Protein AF-A0A803MKJ7-F1 (afdb_monomer)

Organism: Chenopodium quinoa (NCBI:txid63459)

Nearest PDB structures (foldseek):
  8t7e-assembly1_B  TM=4.912E-01  e=2.531E+00  Homo sapiens
  8g5p-assembly1_B  TM=4.802E-01  e=3.425E+00  Homo sapiens
  2l2m-assembly1_A  TM=6.401E-01  e=7.083E+00  Arabidopsis thaliana
  8v5r-assembly1_C  TM=5.027E-01  e=6.666E+00  Homo sapiens
  8v5r-assembly1_B  TM=5.027E-01  e=7.083E+00  Homo sapiens

InterPro domains:
  IPR007021 Domain of unknown function DUF659 [PF04937] (156-229)

pLDDT: mean 75.24, std 22.14, range [30.45, 97.5]

Solvent-accessible surface area (backbone atoms only — not comparable to full-atom values): 15834 Å² total; per-residue (Å²): 134,89,83,82,88,86,88,84,83,84,87,80,84,81,79,88,78,86,82,79,84,86,76,91,84,84,88,82,91,86,90,89,88,88,78,93,62,83,75,83,79,65,89,72,83,66,87,84,66,50,72,66,57,52,52,51,52,50,50,53,51,52,51,49,52,50,51,54,61,75,63,47,93,73,84,76,81,55,95,74,54,86,80,70,74,92,65,96,69,96,71,86,78,90,69,79,79,80,80,72,46,77,65,45,60,75,69,40,49,66,62,52,49,46,52,51,51,52,53,53,48,49,33,68,76,66,69,50,63,74,70,54,73,73,35,68,65,55,52,47,53,54,53,49,58,72,74,43,94,58,84,90,70,72,79,82,50,74,66,45,47,76,42,60,54,43,52,52,50,51,54,51,51,50,60,70,43,44,69,63,59,60,48,33,81,80,74,42,69,46,79,47,75,50,75,51,61,48,99,86,67,39,38,34,38,41,37,30,40,36,41,99,91,46,79,41,83,73,49,73,45,79,48,60,93,59,74,98,77,73,62,72,74,68,72,74,107

Foldseek 3Di:
DDDDDDDDDDDDDDDDDDDDDDDDDDDDDDDDDDDPDPPPPDDDDDPPQDPVNVVVVVVVVVVVVVVVVVPPDDDDDFPLNVPDDPDDDDDDPPDDDPPCDPVNVVVVVSVVVVVVRVVVVCCVVVVNDPVVVVDPVVVVVVVVPVVDPPVPDDPDDPVCVVPVVVVVVVVVVVVVCVVVVVCCVPFNWDWDWDWDADPVRWIKIWIWIQTPVGIDTDDIDTCPPPDPPDDVVVVVD

Radius of gyration: 31.5 Å; Cα contacts (8 Å, |Δi|>4): 106; chains: 1; bounding box: 68×84×70 Å

Mean predicted aligned error: 18.14 Å

Structure (mmCIF, N/CA/C/O backbone):
data_AF-A0A803MKJ7-F1
#
_entry.id   AF-A0A803MKJ7-F1
#
loop_
_atom_site.group_PDB
_atom_site.id
_atom_site.type_symbol
_atom_site.label_atom_id
_atom_site.label_alt_id
_atom_site.label_comp_id
_atom_site.label_asym_id
_atom_site.label_entity_id
_atom_site.label_seq_id
_atom_site.pdbx_PDB_ins_code
_atom_site.Cartn_x
_atom_site.Cartn_y
_atom_site.Cartn_z
_atom_site.occupancy
_atom_site.B_iso_or_equiv
_atom_site.auth_seq_id
_atom_site.auth_comp_id
_atom_site.auth_asym_id
_atom_site.auth_atom_id
_atom_site.pdbx_PDB_model_num
ATOM 1 N N . MET A 1 1 ? -43.324 -22.386 -16.436 1.00 39.69 1 MET A N 1
ATOM 2 C CA . MET A 1 1 ? -42.075 -22.182 -17.194 1.00 39.69 1 MET A CA 1
ATOM 3 C C . MET A 1 1 ? -41.126 -21.478 -16.236 1.00 39.69 1 MET A C 1
ATOM 5 O O . MET A 1 1 ? -41.198 -20.267 -16.148 1.00 39.69 1 MET A O 1
ATOM 9 N N . THR A 1 2 ? -40.447 -22.115 -15.274 1.00 35.88 2 THR A N 1
ATOM 10 C CA . THR A 1 2 ? -39.496 -23.249 -15.349 1.00 35.88 2 THR A CA 1
ATOM 11 C C . THR A 1 2 ? -38.508 -23.127 -16.502 1.00 35.88 2 THR A C 1
ATOM 13 O O . THR A 1 2 ? -38.932 -23.259 -17.644 1.00 35.88 2 THR A O 1
ATOM 16 N N . MET A 1 3 ? -37.250 -22.819 -16.152 1.00 34.81 3 MET A N 1
ATOM 17 C CA . MET A 1 3 ? -35.944 -23.393 -16.557 1.00 34.81 3 MET A CA 1
ATOM 18 C C . MET A 1 3 ? -34.870 -22.409 -16.030 1.00 34.81 3 MET A C 1
ATOM 20 O O . MET A 1 3 ? -34.901 -21.236 -16.384 1.00 34.81 3 MET A O 1
ATOM 24 N N . ASP A 1 4 ? -34.158 -22.686 -14.936 1.00 32.47 4 ASP A N 1
ATOM 25 C CA . ASP A 1 4 ? -33.009 -23.595 -14.732 1.00 32.47 4 ASP A CA 1
ATOM 26 C C . ASP A 1 4 ? -31.662 -23.111 -15.315 1.00 32.47 4 ASP A C 1
ATOM 28 O O . ASP A 1 4 ? -31.468 -23.039 -16.522 1.00 32.47 4 ASP A O 1
ATOM 32 N N . ASN A 1 5 ? -30.759 -22.795 -14.372 1.00 30.45 5 ASN A N 1
ATOM 33 C CA . ASN A 1 5 ? -29.305 -23.015 -14.291 1.00 30.45 5 ASN A CA 1
ATOM 34 C C . ASN A 1 5 ? -28.449 -23.191 -15.563 1.00 30.45 5 ASN A C 1
ATOM 36 O O . ASN A 1 5 ? -28.625 -24.151 -16.303 1.00 30.45 5 ASN A O 1
ATOM 40 N N . ALA A 1 6 ? -27.329 -22.452 -15.608 1.00 34.81 6 ALA A N 1
ATOM 41 C CA . ALA A 1 6 ? -25.993 -23.053 -15.749 1.00 34.81 6 ALA A CA 1
ATOM 42 C C . ALA A 1 6 ? -24.878 -22.076 -15.329 1.00 34.81 6 ALA A C 1
ATOM 44 O O . ALA A 1 6 ? -24.588 -21.080 -15.988 1.00 34.81 6 ALA A O 1
ATOM 45 N N . THR A 1 7 ? -24.257 -22.414 -14.204 1.00 34.12 7 THR A N 1
ATOM 46 C CA . THR A 1 7 ? -22.998 -21.911 -13.653 1.00 34.12 7 THR A CA 1
ATOM 47 C C . THR A 1 7 ? -21.816 -22.430 -14.481 1.00 34.12 7 THR A C 1
ATOM 49 O O . THR A 1 7 ? -21.825 -23.589 -14.892 1.00 34.12 7 THR A O 1
ATOM 52 N N . GLY A 1 8 ? -20.773 -21.619 -14.670 1.00 32.50 8 GLY A N 1
ATOM 53 C CA . GLY A 1 8 ? -19.511 -22.043 -15.283 1.00 32.50 8 GLY A CA 1
ATOM 54 C C . GLY A 1 8 ? -18.326 -21.287 -14.688 1.00 32.50 8 GLY A C 1
ATOM 55 O O . GLY A 1 8 ? -17.913 -20.267 -15.231 1.00 32.50 8 GLY A O 1
ATOM 56 N N . ASP A 1 9 ? -17.807 -21.781 -13.563 1.00 40.34 9 ASP A N 1
ATOM 57 C CA . ASP A 1 9 ? -16.525 -21.360 -12.984 1.00 40.34 9 ASP A CA 1
ATOM 58 C C . ASP A 1 9 ? -15.339 -21.938 -13.790 1.00 40.34 9 ASP A C 1
ATOM 60 O O . ASP A 1 9 ? -15.406 -23.091 -14.232 1.00 40.34 9 ASP A O 1
ATOM 64 N N . PRO A 1 10 ? -14.217 -21.207 -13.942 1.00 41.47 10 PRO A N 1
ATOM 65 C CA . PRO A 1 10 ? -12.964 -21.757 -14.456 1.00 41.47 10 PRO A CA 1
ATOM 66 C C . PRO A 1 10 ? -12.185 -22.547 -13.376 1.00 41.47 10 PRO A C 1
ATOM 68 O O . PRO A 1 10 ? -12.276 -22.242 -12.183 1.00 41.47 10 PRO A O 1
ATOM 71 N N . PRO A 1 11 ? -11.389 -23.565 -13.762 1.00 39.62 11 PRO A N 1
ATOM 72 C CA . PRO A 1 11 ? -10.850 -24.547 -12.828 1.00 39.62 11 PRO A CA 1
ATOM 73 C C . PRO A 1 11 ? -9.676 -24.038 -11.982 1.00 39.62 11 PRO A C 1
ATOM 75 O O . PRO A 1 11 ? -8.794 -23.297 -12.415 1.00 39.62 11 PRO A O 1
ATOM 78 N N . THR A 1 12 ? -9.677 -24.535 -10.747 1.00 39.44 12 THR A N 1
ATOM 79 C CA . THR A 1 12 ? -8.696 -24.307 -9.687 1.00 39.44 12 THR A CA 1
ATOM 80 C C . THR A 1 12 ? -7.352 -24.977 -9.994 1.00 39.44 12 THR A C 1
ATOM 82 O O . THR A 1 12 ? -7.275 -26.150 -10.351 1.00 39.44 12 THR A O 1
ATOM 85 N N . ARG A 1 13 ? -6.285 -24.203 -9.779 1.00 33.16 13 ARG A N 1
ATOM 86 C CA . ARG A 1 13 ? -4.857 -24.552 -9.807 1.00 33.16 13 ARG A CA 1
ATOM 87 C C . ARG A 1 13 ? -4.549 -25.764 -8.908 1.00 33.16 13 ARG A C 1
ATOM 89 O O . ARG A 1 13 ? -4.723 -25.692 -7.691 1.00 33.16 13 ARG A O 1
ATOM 96 N N . LEU A 1 14 ? -4.064 -26.858 -9.498 1.00 34.41 14 LEU A N 1
ATOM 97 C CA . LEU A 1 14 ? -3.578 -28.041 -8.779 1.00 34.41 14 LEU A CA 1
ATOM 98 C C . LEU A 1 14 ? -2.325 -27.709 -7.951 1.00 34.41 14 LEU A C 1
ATOM 100 O O . LEU A 1 14 ? -1.409 -27.029 -8.415 1.00 34.41 14 LEU A O 1
ATOM 104 N N . ARG A 1 15 ? -2.311 -28.195 -6.705 1.00 36.16 15 ARG A N 1
ATOM 105 C CA . ARG A 1 15 ? -1.172 -28.137 -5.781 1.00 36.16 15 ARG A CA 1
ATOM 106 C C . ARG A 1 15 ? -0.055 -29.060 -6.274 1.00 36.16 15 ARG A C 1
ATOM 108 O O . ARG A 1 15 ? -0.313 -30.221 -6.572 1.00 36.16 15 ARG A O 1
ATOM 115 N N . GLN A 1 16 ? 1.178 -28.558 -6.284 1.00 30.73 16 GLN A N 1
ATOM 116 C CA . GLN A 1 16 ? 2.386 -29.375 -6.395 1.00 30.73 16 GLN A CA 1
ATOM 117 C C . GLN A 1 16 ? 2.493 -30.293 -5.169 1.00 30.73 16 GLN A C 1
ATOM 119 O O . GLN A 1 16 ? 2.556 -29.814 -4.036 1.00 30.73 16 GLN A O 1
ATOM 124 N N . SER A 1 17 ? 2.501 -31.605 -5.394 1.00 31.39 17 SER A N 1
ATOM 125 C CA . SER A 1 17 ? 2.934 -32.603 -4.417 1.00 31.39 17 SER A CA 1
ATOM 126 C C . SER A 1 17 ? 4.391 -32.958 -4.699 1.00 31.39 17 SER A C 1
ATOM 128 O O . SER A 1 17 ? 4.704 -33.531 -5.740 1.00 31.39 17 SER A O 1
ATOM 130 N N . THR A 1 18 ? 5.277 -32.598 -3.779 1.00 32.09 18 THR A N 1
ATOM 131 C CA . THR A 1 18 ? 6.693 -32.971 -3.777 1.00 32.09 18 THR A CA 1
ATOM 132 C C . THR A 1 18 ? 6.829 -34.488 -3.601 1.00 32.09 18 THR A C 1
ATOM 134 O O . THR A 1 18 ? 6.378 -35.026 -2.590 1.00 32.09 18 THR A O 1
ATOM 137 N N . LEU A 1 19 ? 7.440 -35.183 -4.564 1.00 31.61 19 LEU A N 1
ATOM 138 C CA . LEU A 1 19 ? 7.874 -36.576 -4.415 1.00 31.61 19 LEU A CA 1
ATOM 139 C C . LEU A 1 19 ? 9.266 -36.596 -3.767 1.00 31.61 19 LEU A C 1
ATOM 141 O O . LEU A 1 19 ? 10.193 -35.955 -4.259 1.00 31.61 19 LEU A O 1
ATOM 145 N N . ALA A 1 20 ? 9.396 -37.305 -2.646 1.00 33.97 20 ALA A N 1
ATOM 146 C CA . ALA A 1 20 ? 10.677 -37.607 -2.010 1.00 33.97 20 ALA A CA 1
ATOM 147 C C . ALA A 1 20 ? 11.402 -38.743 -2.768 1.00 33.97 20 ALA A C 1
ATOM 149 O O . ALA A 1 20 ? 10.727 -39.611 -3.328 1.00 33.97 20 ALA A O 1
ATOM 150 N N . PRO A 1 21 ? 12.749 -38.778 -2.784 1.00 31.97 21 PRO A N 1
ATOM 151 C CA . PRO A 1 21 ? 13.501 -39.811 -3.488 1.00 31.97 21 PRO A CA 1
ATOM 152 C C . PRO A 1 21 ? 13.488 -41.129 -2.700 1.00 31.97 21 PRO A C 1
ATOM 154 O O . PRO A 1 21 ? 13.708 -41.146 -1.488 1.00 31.97 21 PRO A O 1
ATOM 157 N N . VAL A 1 22 ? 13.231 -42.240 -3.393 1.00 36.72 22 VAL A N 1
ATOM 158 C CA . VAL A 1 22 ? 13.282 -43.593 -2.825 1.00 36.72 22 VAL A CA 1
ATOM 159 C C . VAL A 1 22 ? 14.731 -44.076 -2.867 1.00 36.72 22 VAL A C 1
ATOM 161 O O . VAL A 1 22 ? 15.256 -44.363 -3.937 1.00 36.72 22 VAL A O 1
ATOM 164 N N . GLY A 1 23 ? 15.373 -44.116 -1.699 1.00 33.19 23 GLY A N 1
ATOM 165 C CA . GLY A 1 23 ? 16.637 -44.818 -1.482 1.00 33.19 23 GLY A CA 1
ATOM 166 C C . GLY A 1 23 ? 16.406 -46.307 -1.213 1.00 33.19 23 GLY A C 1
ATOM 167 O O . GLY A 1 23 ? 15.408 -46.688 -0.599 1.00 33.19 23 GLY A O 1
ATOM 168 N N . ASP A 1 24 ? 17.339 -47.124 -1.695 1.00 32.56 24 ASP A N 1
ATOM 169 C CA . ASP A 1 24 ? 17.365 -48.585 -1.624 1.00 32.56 24 ASP A CA 1
ATOM 170 C C . ASP A 1 24 ? 17.271 -49.138 -0.190 1.00 32.56 24 ASP A C 1
ATOM 172 O O . ASP A 1 24 ? 17.968 -48.675 0.716 1.00 32.56 24 ASP A O 1
ATOM 176 N N . LEU A 1 25 ? 16.457 -50.186 0.010 1.00 32.94 25 LEU A N 1
ATOM 177 C CA . LEU A 1 25 ? 16.396 -50.944 1.263 1.00 32.94 25 LEU A CA 1
ATOM 178 C C . LEU A 1 25 ? 16.756 -52.421 1.029 1.00 32.94 25 LEU A C 1
ATOM 180 O O . LEU A 1 25 ? 16.049 -53.159 0.342 1.00 32.94 25 LEU A O 1
ATOM 184 N N . VAL A 1 26 ? 17.870 -52.830 1.639 1.00 33.09 26 VAL A N 1
ATOM 185 C CA . VAL A 1 26 ? 18.377 -54.207 1.750 1.00 33.09 26 VAL A CA 1
ATOM 186 C C . VAL A 1 26 ? 17.606 -54.984 2.839 1.00 33.09 26 VAL A C 1
ATOM 188 O O . VAL A 1 26 ? 17.133 -54.410 3.815 1.00 33.09 26 VAL A O 1
ATOM 191 N N . GLN A 1 27 ? 17.463 -56.298 2.632 1.00 34.28 27 GLN A N 1
ATOM 192 C CA . GLN A 1 27 ? 16.655 -57.282 3.378 1.00 34.28 27 GLN A CA 1
ATOM 193 C C . GLN A 1 27 ? 17.116 -57.616 4.817 1.00 34.28 27 GLN A C 1
ATOM 195 O O . GLN A 1 27 ? 18.314 -57.649 5.085 1.00 34.28 27 GLN A O 1
ATOM 200 N N . GLY A 1 28 ? 16.168 -58.087 5.659 1.00 32.09 28 GLY A N 1
ATOM 201 C CA . GLY A 1 28 ? 16.422 -59.169 6.639 1.00 32.09 28 GLY A CA 1
ATOM 202 C C . GLY A 1 28 ? 15.515 -59.265 7.893 1.00 32.09 28 GLY A C 1
ATOM 203 O O . GLY A 1 28 ? 15.743 -58.501 8.816 1.00 32.09 28 GLY A O 1
ATOM 204 N N . GLY A 1 29 ? 14.578 -60.247 7.914 1.00 31.72 29 GLY A N 1
ATOM 205 C CA . GLY A 1 29 ? 14.011 -61.074 9.037 1.00 31.72 29 GLY A CA 1
ATOM 206 C C . GLY A 1 29 ? 13.468 -60.436 10.343 1.00 31.72 29 GLY A C 1
ATOM 207 O O . GLY A 1 29 ? 13.945 -59.397 10.755 1.00 31.72 29 GLY A O 1
ATOM 208 N N . THR A 1 30 ? 12.527 -60.967 11.148 1.00 35.62 30 THR A N 1
ATOM 209 C CA . THR A 1 30 ? 11.644 -62.165 11.238 1.00 35.62 30 THR A CA 1
ATOM 210 C C . THR A 1 30 ? 10.683 -61.954 12.445 1.00 35.62 30 THR A C 1
ATOM 212 O O . THR A 1 30 ? 11.160 -61.444 13.455 1.00 35.62 30 THR A O 1
ATOM 215 N N . GLY A 1 31 ? 9.414 -62.419 12.407 1.00 35.84 31 GLY A N 1
ATOM 216 C CA . GLY A 1 31 ? 8.639 -62.829 13.614 1.00 35.84 31 GLY A CA 1
ATOM 217 C C . GLY A 1 31 ? 7.227 -62.235 13.879 1.00 35.84 31 GLY A C 1
ATOM 218 O O . GLY A 1 31 ? 7.123 -61.075 14.254 1.00 35.84 31 GLY A O 1
ATOM 219 N N . ASP A 1 32 ? 6.200 -63.105 13.806 1.00 33.41 32 ASP A N 1
ATOM 220 C CA . ASP A 1 32 ? 4.855 -63.122 14.463 1.00 33.41 32 ASP A CA 1
ATOM 221 C C . ASP A 1 32 ? 3.575 -62.430 13.871 1.00 33.41 32 ASP A C 1
ATOM 223 O O . ASP A 1 32 ? 3.677 -61.444 13.143 1.00 33.41 32 ASP A O 1
ATOM 227 N N . PRO A 1 33 ? 2.343 -62.995 14.103 1.00 49.97 33 PRO A N 1
ATOM 228 C CA . PRO A 1 33 ? 1.174 -62.944 13.191 1.00 49.97 33 PRO A CA 1
ATOM 229 C C . PRO A 1 33 ? -0.058 -62.146 13.740 1.00 49.97 33 PRO A C 1
ATOM 231 O O . PRO A 1 33 ? 0.091 -61.326 14.638 1.00 49.97 33 PRO A O 1
ATOM 234 N N . PRO A 1 34 ? -1.293 -62.305 13.201 1.00 48.44 34 PRO A N 1
ATOM 235 C CA . PRO A 1 34 ? -1.909 -61.459 12.182 1.00 48.44 34 PRO A CA 1
ATOM 236 C C . PRO A 1 34 ? -3.015 -60.522 12.725 1.00 48.44 34 PRO A C 1
ATOM 238 O O . PRO A 1 34 ? -3.910 -60.938 13.454 1.00 48.44 34 PRO A O 1
ATOM 241 N N . SER A 1 35 ? -3.052 -59.277 12.250 1.00 41.31 35 SER A N 1
ATOM 242 C CA . SER A 1 35 ? -4.274 -58.460 12.225 1.00 41.31 35 SER A CA 1
ATOM 243 C C . SER A 1 35 ? -4.600 -58.206 10.760 1.00 41.31 35 SER 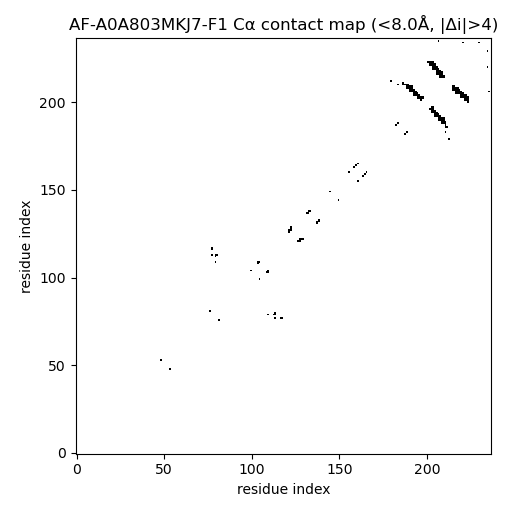A C 1
ATOM 245 O O . SER A 1 35 ? -3.761 -57.681 10.024 1.00 41.31 35 SER A O 1
ATOM 247 N N . SER A 1 36 ? -5.766 -58.660 10.295 1.00 44.09 36 SER A N 1
ATOM 248 C CA . SER A 1 36 ? -6.207 -58.530 8.903 1.00 44.09 36 SER A CA 1
ATOM 249 C C . SER A 1 36 ? -6.558 -57.076 8.584 1.00 44.09 36 SER A C 1
ATOM 251 O O . SER A 1 36 ? -7.721 -56.698 8.468 1.00 44.09 36 SER A O 1
ATOM 253 N N . SER A 1 37 ? -5.514 -56.266 8.456 1.00 41.59 37 SER A N 1
ATOM 254 C CA . SER A 1 37 ? -5.522 -54.978 7.786 1.00 41.59 37 SER A CA 1
ATOM 255 C C . SER A 1 37 ? -5.759 -55.214 6.293 1.00 41.59 37 SER A C 1
ATOM 257 O O . SER A 1 37 ? -5.269 -56.198 5.726 1.00 41.59 37 SER A O 1
ATOM 259 N N . ILE A 1 38 ? -6.537 -54.341 5.654 1.00 53.41 38 ILE A N 1
ATOM 260 C CA . ILE A 1 38 ? -6.779 -54.363 4.207 1.00 53.41 38 ILE A CA 1
ATOM 261 C C . ILE A 1 38 ? -5.408 -54.372 3.529 1.00 53.41 38 ILE A C 1
ATOM 263 O O . ILE A 1 38 ? -4.630 -53.432 3.679 1.00 53.41 38 ILE A O 1
ATOM 267 N N . LYS A 1 39 ? -5.075 -55.481 2.857 1.00 49.50 39 LYS A N 1
ATOM 268 C CA . LYS A 1 39 ? -3.765 -55.661 2.228 1.00 49.50 39 LYS A CA 1
ATOM 269 C C . LYS A 1 39 ? -3.543 -54.492 1.276 1.00 49.50 39 LYS A C 1
ATOM 271 O O . LYS A 1 39 ? -4.341 -54.309 0.360 1.00 49.50 39 LYS A O 1
ATOM 276 N N . ASN A 1 40 ? -2.467 -53.740 1.503 1.00 57.53 40 ASN A N 1
ATOM 277 C CA . ASN A 1 40 ? -1.931 -52.738 0.589 1.00 57.53 40 ASN A CA 1
ATOM 278 C C . ASN A 1 40 ? -1.715 -53.384 -0.787 1.00 57.53 40 ASN A C 1
ATOM 280 O O . ASN A 1 40 ? -0.636 -53.894 -1.085 1.00 57.53 40 ASN A O 1
ATOM 284 N N . GLN A 1 41 ? -2.747 -53.396 -1.626 1.00 60.44 41 GLN A N 1
ATOM 285 C CA . GLN A 1 41 ? -2.588 -53.634 -3.049 1.00 60.44 41 GLN A CA 1
ATOM 286 C C . GLN A 1 41 ? -1.980 -52.354 -3.607 1.00 60.44 41 GLN A C 1
ATOM 288 O O . GLN A 1 41 ? -2.678 -51.425 -4.003 1.00 60.44 41 GLN A O 1
ATOM 293 N N . GLY A 1 42 ? -0.652 -52.277 -3.524 1.00 66.81 42 GLY A N 1
ATOM 294 C CA . GLY A 1 42 ? 0.111 -51.241 -4.195 1.00 66.81 42 GLY A CA 1
ATOM 295 C C . GLY A 1 42 ? -0.148 -51.281 -5.699 1.00 66.81 42 GLY A C 1
ATOM 296 O O . GLY A 1 42 ? -0.528 -52.310 -6.263 1.00 66.81 42 GLY A O 1
ATOM 297 N N . ILE A 1 43 ? 0.067 -50.143 -6.351 1.00 68.06 43 ILE A N 1
ATOM 298 C CA . ILE A 1 43 ? -0.015 -50.024 -7.805 1.00 68.06 43 ILE A CA 1
ATOM 299 C C . ILE A 1 43 ? 1.060 -50.941 -8.406 1.00 68.06 43 ILE A C 1
ATOM 301 O O . ILE A 1 43 ? 2.254 -50.723 -8.210 1.00 68.06 43 ILE A O 1
ATOM 305 N N . ALA A 1 44 ? 0.640 -52.003 -9.095 1.00 69.69 44 ALA A N 1
ATOM 306 C CA . ALA A 1 44 ? 1.554 -52.942 -9.735 1.00 69.69 44 ALA A CA 1
ATOM 307 C C . ALA A 1 44 ? 2.112 -52.358 -11.042 1.00 69.69 44 ALA A C 1
ATOM 309 O O . ALA A 1 44 ? 1.401 -51.686 -11.790 1.00 69.69 44 ALA A O 1
ATOM 310 N N . ILE A 1 45 ? 3.379 -52.654 -11.342 1.00 67.56 45 ILE A N 1
ATOM 311 C CA . ILE A 1 45 ? 4.035 -52.217 -12.580 1.00 67.56 45 ILE A CA 1
ATOM 312 C C . ILE A 1 45 ? 3.306 -52.829 -13.783 1.00 67.56 45 ILE A C 1
ATOM 314 O O . ILE A 1 45 ? 3.103 -54.046 -13.861 1.00 67.56 45 ILE A O 1
ATOM 318 N N . CYS A 1 46 ? 2.920 -51.981 -14.738 1.00 69.31 46 CYS A N 1
ATOM 319 C CA . CYS A 1 46 ? 2.269 -52.421 -15.964 1.00 69.31 46 CYS A CA 1
ATOM 320 C C . CYS A 1 46 ? 3.250 -53.237 -16.818 1.00 69.31 46 CYS A C 1
ATOM 322 O O . CYS A 1 46 ? 4.201 -52.703 -17.380 1.00 69.31 46 CYS A O 1
ATOM 324 N N . LYS A 1 47 ? 2.988 -54.541 -16.955 1.00 77.50 47 LYS A N 1
ATOM 325 C CA . LYS A 1 47 ? 3.830 -55.478 -17.723 1.00 77.50 47 LYS A CA 1
ATOM 326 C C . LYS A 1 47 ? 3.835 -55.225 -19.238 1.00 77.50 47 LYS A C 1
ATOM 328 O O . LYS A 1 47 ? 4.596 -55.869 -19.946 1.00 77.50 47 LYS A O 1
ATOM 333 N N . LYS A 1 48 ? 2.955 -54.347 -19.733 1.00 78.56 48 LYS A N 1
ATOM 334 C CA . LYS A 1 48 ? 2.850 -53.992 -21.157 1.00 78.56 48 LYS A CA 1
ATOM 335 C C . LYS A 1 48 ? 3.804 -52.870 -21.573 1.00 78.56 48 LYS A C 1
ATOM 337 O O . LYS A 1 48 ? 3.936 -52.637 -22.763 1.00 78.56 48 LYS A O 1
ATOM 342 N N . VAL A 1 49 ? 4.416 -52.175 -20.612 1.00 80.06 49 VAL A N 1
ATOM 343 C CA . V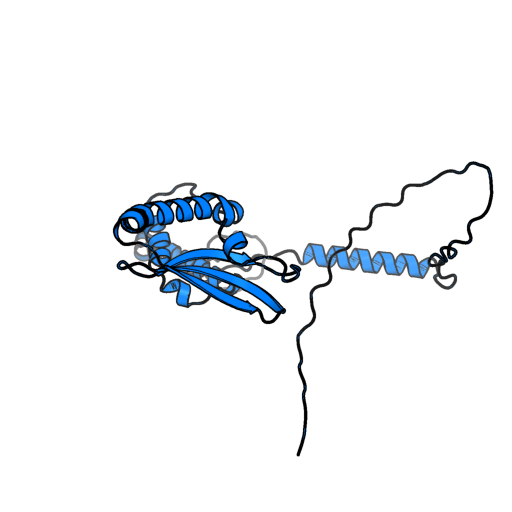AL A 1 49 ? 5.330 -51.061 -20.884 1.00 80.06 49 VAL A CA 1
ATOM 344 C C . VAL A 1 49 ? 6.707 -51.630 -21.197 1.00 80.06 49 VAL A C 1
ATOM 346 O O . VAL A 1 49 ? 7.324 -52.287 -20.353 1.00 80.06 49 VAL A O 1
ATOM 349 N N . THR A 1 50 ? 7.168 -51.390 -22.417 1.00 85.75 50 THR A N 1
ATOM 350 C CA . THR A 1 50 ? 8.486 -51.808 -22.891 1.00 85.75 50 THR A CA 1
ATOM 351 C C . THR A 1 50 ? 9.570 -50.837 -22.419 1.00 85.75 50 THR A C 1
ATOM 353 O O . THR A 1 50 ? 9.288 -49.776 -21.861 1.00 85.75 50 THR A O 1
ATOM 356 N N . GLN A 1 51 ? 10.840 -51.211 -22.585 1.00 82.12 51 GLN A N 1
ATOM 357 C CA . GLN A 1 51 ? 11.953 -50.326 -22.233 1.00 82.12 51 GLN A CA 1
ATOM 358 C C . GLN A 1 51 ? 11.988 -49.081 -23.132 1.00 82.12 51 GLN A C 1
ATOM 360 O O . GLN A 1 51 ? 12.288 -47.994 -22.643 1.00 82.12 51 GLN A O 1
ATOM 365 N N . ASP A 1 52 ? 11.604 -49.231 -24.399 1.00 85.06 52 ASP A N 1
ATOM 366 C CA . ASP A 1 52 ? 11.523 -48.133 -25.363 1.00 85.06 52 ASP A CA 1
ATOM 367 C C . ASP A 1 52 ? 10.448 -47.115 -24.958 1.00 85.06 52 ASP A C 1
ATOM 369 O O . ASP A 1 52 ? 10.699 -45.913 -24.995 1.00 85.06 52 ASP A O 1
ATOM 373 N N . ASP A 1 53 ? 9.304 -47.580 -24.441 1.00 85.19 53 ASP A N 1
ATOM 374 C CA . ASP A 1 53 ? 8.249 -46.698 -23.919 1.00 85.19 53 ASP A CA 1
ATOM 375 C C . ASP A 1 53 ? 8.735 -45.848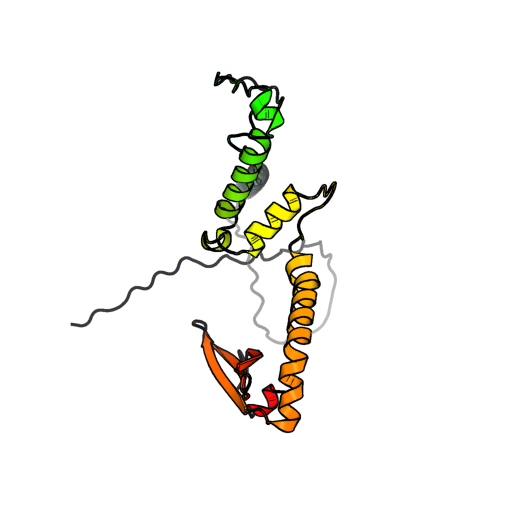 -22.732 1.00 85.19 53 ASP A C 1
ATOM 377 O O . ASP A 1 53 ? 8.347 -44.690 -22.584 1.00 85.19 53 ASP A O 1
ATOM 381 N N . LYS A 1 54 ? 9.594 -46.412 -21.870 1.00 83.06 54 LYS A N 1
ATOM 382 C CA . LYS A 1 54 ? 10.167 -45.682 -20.725 1.00 83.06 54 LYS A CA 1
ATOM 383 C C . LYS A 1 54 ? 11.173 -44.631 -21.173 1.00 83.06 54 LYS A C 1
ATOM 385 O O . LYS A 1 54 ? 11.194 -43.544 -20.607 1.00 83.06 54 LYS A O 1
ATOM 390 N N . ILE A 1 55 ? 11.998 -44.957 -22.168 1.00 89.44 55 ILE A N 1
ATOM 391 C CA . ILE A 1 55 ? 12.979 -44.026 -22.735 1.00 89.44 55 ILE A CA 1
ATOM 392 C C . ILE A 1 55 ? 12.256 -42.870 -23.428 1.00 89.44 55 ILE A C 1
ATOM 394 O O . ILE A 1 55 ? 12.632 -41.718 -23.230 1.00 89.44 55 ILE A O 1
ATOM 398 N N . GLU A 1 56 ? 11.192 -43.153 -24.179 1.00 90.75 56 GLU A N 1
ATOM 399 C CA . GLU A 1 56 ? 10.405 -42.109 -24.835 1.00 90.75 56 GLU A CA 1
ATOM 400 C C . GLU A 1 56 ? 9.684 -41.214 -23.819 1.00 90.75 56 GLU A C 1
ATOM 402 O O . GLU A 1 56 ? 9.697 -39.994 -23.961 1.00 90.75 56 GLU A O 1
ATOM 407 N N . MET A 1 57 ? 9.126 -41.791 -22.750 1.00 86.88 57 MET A N 1
ATOM 408 C CA . MET A 1 57 ? 8.518 -41.014 -21.664 1.00 86.88 57 MET A CA 1
ATOM 409 C C . MET A 1 57 ? 9.537 -40.090 -20.986 1.00 86.88 57 MET A C 1
ATOM 411 O O . MET A 1 57 ? 9.273 -38.901 -20.830 1.00 86.88 57 MET A O 1
ATOM 415 N N . GLN A 1 58 ? 10.728 -40.609 -20.672 1.00 91.00 58 GLN A N 1
ATOM 416 C CA . GLN A 1 58 ? 11.826 -39.826 -20.103 1.00 91.00 58 GLN A CA 1
ATOM 417 C C . GLN A 1 58 ? 12.255 -38.692 -21.046 1.00 91.00 58 GLN A C 1
ATOM 419 O O . GLN A 1 58 ? 12.434 -37.559 -20.612 1.00 91.00 58 GLN A O 1
ATOM 424 N N . ARG A 1 59 ? 12.360 -38.973 -22.351 1.00 94.00 59 ARG A N 1
ATOM 425 C CA . ARG A 1 59 ? 12.718 -37.981 -23.373 1.00 94.00 59 ARG A CA 1
ATOM 426 C C . ARG A 1 59 ? 11.695 -36.848 -23.445 1.00 94.00 59 ARG A C 1
ATOM 428 O O . ARG A 1 59 ? 12.082 -35.691 -23.577 1.00 94.00 59 ARG A O 1
ATOM 435 N N . VAL A 1 60 ? 10.405 -37.172 -23.377 1.00 91.12 60 VAL A N 1
ATOM 436 C CA . VAL A 1 60 ? 9.319 -36.180 -23.395 1.00 91.12 60 VAL A CA 1
ATOM 437 C C . VAL A 1 60 ? 9.333 -35.320 -22.129 1.00 91.12 60 VAL A C 1
ATOM 439 O O . VAL A 1 60 ? 9.145 -34.107 -22.230 1.00 91.12 60 VAL A O 1
ATOM 442 N N . ASP A 1 61 ? 9.608 -35.910 -20.965 1.00 89.94 61 ASP A N 1
ATOM 443 C CA . ASP A 1 61 ? 9.740 -35.175 -19.702 1.00 89.94 61 ASP A CA 1
ATOM 444 C C . ASP A 1 61 ? 10.958 -34.236 -19.715 1.00 89.94 61 ASP A C 1
ATOM 446 O O . ASP A 1 61 ? 10.841 -33.059 -19.362 1.00 89.94 61 ASP A O 1
ATOM 450 N N . ASP A 1 62 ? 12.106 -34.713 -20.203 1.00 92.25 62 ASP A N 1
ATOM 451 C CA . ASP A 1 62 ? 13.327 -33.912 -20.338 1.00 92.25 62 ASP A CA 1
ATOM 452 C C . ASP A 1 62 ? 13.135 -32.768 -21.349 1.00 92.25 62 ASP A C 1
ATOM 454 O O . ASP A 1 62 ? 13.557 -31.633 -21.114 1.00 92.25 62 ASP A O 1
ATOM 458 N N . GLU A 1 63 ? 12.447 -33.032 -22.464 1.00 92.31 63 GLU A N 1
ATOM 459 C CA . GLU A 1 63 ? 12.096 -32.020 -23.462 1.00 92.31 63 GLU A CA 1
ATOM 460 C C . GLU A 1 63 ? 11.121 -30.977 -22.891 1.00 92.31 63 GLU A C 1
ATOM 462 O O . GLU A 1 63 ? 11.259 -29.780 -23.163 1.00 92.31 63 GLU A O 1
ATOM 467 N N . PHE A 1 64 ? 10.157 -31.396 -22.068 1.00 85.75 64 PHE A N 1
ATOM 468 C CA . PHE A 1 64 ? 9.245 -30.489 -21.378 1.00 85.75 64 PHE A CA 1
ATOM 469 C C . PHE A 1 64 ? 9.978 -29.602 -20.365 1.00 85.75 64 PHE A C 1
ATOM 471 O O . PHE A 1 64 ? 9.773 -28.386 -20.364 1.00 85.75 64 PHE A O 1
ATOM 478 N N . GLU A 1 65 ? 10.862 -30.166 -19.540 1.00 86.12 65 GLU A N 1
ATOM 479 C CA . GLU A 1 65 ? 11.656 -29.394 -18.578 1.00 86.12 65 GLU A CA 1
ATOM 480 C C . GLU A 1 65 ? 12.652 -28.454 -19.279 1.00 86.12 65 GLU A C 1
ATOM 482 O O . GLU A 1 65 ? 12.810 -27.305 -18.859 1.00 86.12 65 GLU A O 1
ATOM 487 N N . ALA A 1 66 ? 13.245 -28.862 -20.406 1.00 86.19 66 ALA A N 1
ATOM 488 C CA . ALA A 1 66 ? 14.079 -27.988 -21.232 1.00 86.19 66 ALA A CA 1
ATOM 489 C C . ALA A 1 66 ? 13.279 -26.810 -21.816 1.00 86.19 66 ALA A C 1
ATOM 491 O O . ALA A 1 66 ? 13.703 -25.658 -21.702 1.00 86.19 66 ALA A O 1
ATOM 492 N N . ARG A 1 67 ? 12.089 -27.068 -22.378 1.00 82.94 67 ARG A N 1
ATOM 493 C CA . ARG A 1 67 ? 11.188 -26.020 -22.897 1.00 82.94 67 ARG A CA 1
ATOM 494 C C . ARG A 1 67 ? 10.713 -25.078 -21.796 1.00 82.94 67 ARG A C 1
ATOM 496 O O . ARG A 1 67 ? 10.662 -23.870 -22.002 1.00 82.94 67 ARG A O 1
ATOM 503 N N . LYS A 1 68 ? 10.390 -25.614 -20.621 1.00 78.94 68 LYS A N 1
ATOM 504 C CA . LYS A 1 68 ? 9.999 -24.838 -19.440 1.00 78.94 68 LYS A CA 1
ATOM 505 C C . LYS A 1 68 ? 11.129 -23.914 -18.982 1.00 78.94 68 LYS A C 1
ATOM 507 O O . LYS A 1 68 ? 10.864 -22.741 -18.724 1.00 78.94 68 LYS A O 1
ATOM 512 N N . ASN A 1 69 ? 12.368 -24.401 -18.963 1.00 74.44 69 ASN A N 1
ATOM 513 C CA . ASN A 1 69 ? 13.544 -23.598 -18.625 1.00 74.44 69 ASN A CA 1
ATOM 514 C C . ASN A 1 69 ? 13.859 -22.526 -19.690 1.00 74.44 69 ASN A C 1
ATOM 516 O O . ASN A 1 69 ? 14.176 -21.396 -19.323 1.00 74.44 69 ASN A O 1
ATOM 520 N N . ASP A 1 70 ? 13.698 -22.825 -20.985 1.00 76.31 70 ASP A N 1
ATOM 521 C CA . ASP A 1 70 ? 13.872 -21.846 -22.080 1.00 76.31 70 ASP A CA 1
ATOM 522 C C . ASP A 1 70 ? 12.741 -20.794 -22.144 1.00 76.31 70 ASP A C 1
ATOM 524 O O . ASP A 1 70 ? 12.922 -19.659 -22.603 1.00 76.31 70 ASP A O 1
ATOM 528 N N . SER A 1 71 ? 11.566 -21.152 -21.619 1.00 65.44 71 SER A N 1
ATOM 529 C CA . SER A 1 71 ? 10.405 -20.270 -21.449 1.00 65.44 71 SER A CA 1
ATOM 530 C C . SER A 1 71 ? 10.430 -19.441 -20.159 1.00 65.44 71 SER A C 1
ATOM 532 O O . SER A 1 71 ? 9.399 -18.892 -19.761 1.00 65.44 71 SER A O 1
ATOM 534 N N . GLY A 1 72 ? 11.589 -19.340 -19.496 1.00 65.88 72 GLY A N 1
ATOM 535 C CA . GLY A 1 72 ? 11.773 -18.460 -18.344 1.00 65.88 72 GLY A CA 1
ATOM 536 C C . GLY A 1 72 ? 11.305 -17.020 -18.626 1.00 65.88 72 GLY A C 1
ATOM 537 O O . GLY A 1 72 ? 11.175 -16.631 -19.790 1.00 65.88 72 GLY A O 1
ATOM 538 N N . PRO A 1 73 ? 11.022 -16.207 -17.589 1.00 60.44 73 PRO A N 1
ATOM 539 C CA . PRO A 1 73 ? 10.500 -14.854 -17.767 1.00 60.44 73 PRO A CA 1
ATOM 540 C C . PRO A 1 73 ? 11.414 -14.032 -18.684 1.00 60.44 73 PRO A C 1
ATOM 542 O O . PRO A 1 73 ? 12.513 -13.648 -18.291 1.00 60.44 73 PRO A O 1
ATOM 545 N N . ARG A 1 74 ? 10.972 -13.779 -19.920 1.00 69.50 74 ARG A N 1
ATOM 546 C CA . ARG A 1 74 ? 11.677 -12.899 -20.855 1.00 69.50 74 ARG A CA 1
ATOM 547 C C . ARG A 1 74 ? 11.228 -11.471 -20.588 1.00 69.50 74 ARG A C 1
ATOM 549 O O . ARG A 1 74 ? 10.034 -11.173 -20.645 1.00 69.50 74 ARG A O 1
ATOM 556 N N . GLU A 1 75 ? 12.177 -10.598 -20.283 1.00 68.94 75 GLU A N 1
ATOM 557 C CA . GLU A 1 75 ? 11.907 -9.174 -20.133 1.00 68.94 75 GLU A CA 1
ATOM 558 C C . GLU A 1 75 ? 11.584 -8.588 -21.511 1.00 68.94 75 GLU A C 1
ATOM 560 O O . GLU A 1 75 ? 12.382 -8.661 -22.445 1.00 68.94 75 GLU A O 1
ATOM 565 N N . VAL A 1 76 ? 10.362 -8.080 -21.674 1.00 75.81 76 VAL A N 1
ATOM 566 C CA . VAL A 1 76 ? 9.943 -7.443 -22.925 1.00 75.81 76 VAL A CA 1
ATOM 567 C C . VAL A 1 76 ? 10.531 -6.032 -22.934 1.00 75.81 76 VAL A C 1
ATOM 569 O O . VAL A 1 76 ? 10.219 -5.277 -22.017 1.00 75.81 76 VAL A O 1
ATOM 572 N N . PRO A 1 77 ? 11.316 -5.616 -23.939 1.00 79.38 77 PRO A N 1
ATOM 573 C CA . PRO A 1 77 ? 11.893 -4.273 -23.955 1.00 79.38 77 PRO A CA 1
ATOM 574 C C . PRO A 1 77 ? 10.821 -3.178 -23.929 1.00 79.38 77 PRO A C 1
ATOM 576 O O . PRO A 1 77 ? 9.729 -3.348 -24.486 1.00 79.38 77 PRO A O 1
ATOM 579 N N . LEU A 1 78 ? 11.091 -2.056 -23.266 1.00 77.50 78 LEU A N 1
ATOM 580 C CA . LEU A 1 78 ? 10.244 -0.868 -23.378 1.00 77.50 78 LEU A CA 1
ATOM 581 C C . LEU A 1 78 ? 10.430 -0.184 -24.743 1.00 77.50 78 LEU A C 1
ATOM 583 O O . LEU A 1 78 ? 11.539 -0.154 -25.277 1.00 77.50 78 LEU A O 1
ATOM 587 N N . PRO A 1 79 ? 9.385 0.461 -25.292 1.00 72.75 79 PRO A N 1
ATOM 588 C CA . PRO A 1 79 ? 9.504 1.293 -26.490 1.00 72.75 79 PRO A CA 1
ATOM 589 C C . PRO A 1 79 ? 10.627 2.346 -26.446 1.00 72.75 79 PRO A C 1
ATOM 591 O O . PRO A 1 79 ? 11.181 2.666 -27.496 1.00 72.75 79 PRO A O 1
ATOM 594 N N . CYS A 1 80 ? 10.980 2.885 -25.269 1.00 62.25 80 CYS A N 1
ATOM 595 C CA . CYS A 1 80 ? 12.087 3.842 -25.116 1.00 62.25 80 CYS A CA 1
ATOM 596 C C . CYS A 1 80 ? 13.479 3.212 -24.905 1.00 62.25 80 CYS A C 1
ATOM 598 O O . CYS A 1 80 ? 14.481 3.921 -25.012 1.00 62.25 80 CYS A O 1
ATOM 600 N N . GLU A 1 81 ? 13.582 1.911 -24.610 1.00 58.56 81 GLU A N 1
ATOM 601 C CA . GLU A 1 81 ? 14.850 1.249 -24.243 1.00 58.56 81 GLU A CA 1
ATOM 602 C C . GLU A 1 81 ? 15.820 1.037 -25.408 1.00 58.56 81 GLU A C 1
ATOM 604 O O . GLU A 1 81 ? 16.993 0.735 -25.186 1.00 58.56 81 GLU A O 1
ATOM 609 N N . SER A 1 82 ? 15.389 1.282 -26.649 1.00 56.03 82 SER A N 1
ATOM 610 C CA . SER A 1 82 ? 16.182 1.106 -27.876 1.00 56.03 82 SER A CA 1
ATOM 611 C C . SER A 1 82 ? 17.436 1.994 -27.992 1.00 56.03 82 SER A C 1
ATOM 613 O O . SER A 1 82 ? 18.007 2.116 -29.073 1.00 56.03 82 SER A O 1
ATOM 615 N N . THR A 1 83 ? 17.861 2.647 -26.911 1.00 51.66 83 THR A N 1
ATOM 616 C CA . THR A 1 83 ? 19.026 3.537 -26.874 1.00 51.66 83 THR A CA 1
ATOM 617 C C . THR A 1 83 ? 20.248 2.911 -26.183 1.00 51.66 83 THR A C 1
ATOM 619 O O . THR A 1 83 ? 21.343 3.431 -26.376 1.00 51.66 83 THR A O 1
ATOM 622 N N . TRP A 1 84 ? 20.126 1.793 -25.443 1.00 46.16 84 TRP A N 1
ATOM 623 C CA . TRP A 1 84 ? 21.233 1.322 -24.581 1.00 46.16 84 TRP A CA 1
ATOM 624 C C . TRP A 1 84 ? 21.692 -0.133 -24.743 1.00 46.16 84 TRP A C 1
ATOM 626 O O . TRP A 1 84 ? 22.737 -0.483 -24.197 1.00 46.16 84 TRP A O 1
ATOM 636 N N . THR A 1 85 ? 21.014 -0.979 -25.520 1.00 35.62 85 THR A N 1
ATOM 637 C CA . THR A 1 85 ? 21.502 -2.342 -25.776 1.00 35.62 85 THR A CA 1
ATOM 638 C C . THR A 1 85 ? 22.400 -2.383 -27.014 1.00 35.62 85 THR A C 1
ATOM 640 O O . THR A 1 85 ? 21.962 -2.586 -28.143 1.00 35.62 85 THR A O 1
ATOM 643 N N . THR A 1 86 ? 23.708 -2.224 -26.803 1.00 43.41 86 THR A N 1
ATOM 644 C CA . THR A 1 86 ? 24.717 -2.868 -27.658 1.00 43.41 86 THR A CA 1
ATOM 645 C C . THR A 1 86 ? 24.630 -4.374 -27.429 1.00 43.41 86 THR A C 1
ATOM 647 O O . THR A 1 86 ? 25.376 -4.941 -26.638 1.00 43.41 86 THR A O 1
ATOM 650 N N . SER A 1 87 ? 23.677 -5.015 -28.093 1.00 43.41 87 SER A N 1
ATOM 651 C CA . SER A 1 87 ? 23.713 -6.448 -28.354 1.00 43.41 87 SER A CA 1
ATOM 652 C C . SER A 1 87 ? 23.888 -6.621 -29.855 1.00 43.41 87 SER A C 1
ATOM 654 O O . SER A 1 87 ? 22.995 -6.319 -30.647 1.00 43.41 87 SER A O 1
ATOM 656 N N . ASP A 1 88 ? 25.106 -7.020 -30.196 1.00 46.53 88 ASP A N 1
ATOM 657 C CA . ASP A 1 88 ? 25.521 -7.615 -31.455 1.00 46.53 88 ASP A CA 1
ATOM 658 C C . ASP A 1 88 ? 24.625 -8.822 -31.764 1.00 46.53 88 ASP A C 1
ATOM 660 O O . ASP A 1 88 ? 24.857 -9.912 -31.256 1.00 46.53 88 ASP A O 1
ATOM 664 N N . ASP A 1 89 ? 23.542 -8.608 -32.509 1.00 42.84 89 ASP A N 1
ATOM 665 C CA . ASP A 1 89 ? 23.039 -9.613 -33.441 1.00 42.84 89 ASP A CA 1
ATOM 666 C C . ASP A 1 89 ? 22.231 -8.936 -34.554 1.00 42.84 89 ASP A C 1
ATOM 668 O O . ASP A 1 89 ? 21.392 -8.051 -34.341 1.00 42.84 89 ASP A O 1
ATOM 672 N N . GLY A 1 90 ? 22.571 -9.294 -35.784 1.00 51.38 90 GLY A N 1
ATOM 673 C CA . GLY A 1 90 ? 22.151 -8.605 -36.988 1.00 51.38 90 GLY A CA 1
ATOM 674 C C . GLY A 1 90 ? 20.727 -8.953 -37.397 1.00 51.38 90 GLY A C 1
ATOM 675 O O . GLY A 1 90 ? 20.505 -9.933 -38.095 1.00 51.38 90 GLY A O 1
ATOM 676 N N . LEU A 1 91 ? 19.773 -8.060 -37.126 1.00 39.75 91 LEU A N 1
ATOM 677 C CA . LEU A 1 91 ? 18.624 -7.870 -38.016 1.00 39.75 91 LEU A CA 1
ATOM 678 C C . LEU A 1 91 ? 18.135 -6.421 -37.961 1.00 39.75 91 LEU A C 1
ATOM 680 O O . LEU A 1 91 ? 17.385 -5.989 -37.088 1.00 39.75 91 LEU A O 1
ATOM 684 N N . ALA A 1 92 ? 18.611 -5.639 -38.925 1.00 41.03 92 ALA A N 1
ATOM 685 C CA . ALA A 1 92 ? 18.348 -4.218 -39.044 1.00 41.03 92 ALA A CA 1
ATOM 686 C C . ALA A 1 92 ? 16.886 -3.918 -39.426 1.00 41.03 92 ALA A C 1
ATOM 688 O O . ALA A 1 92 ? 16.560 -3.763 -40.602 1.00 41.03 92 ALA A O 1
ATOM 689 N N . SER A 1 93 ? 16.020 -3.675 -38.443 1.00 40.94 93 SER A N 1
ATOM 690 C CA . SER A 1 93 ? 14.893 -2.753 -38.631 1.00 40.94 93 SER A CA 1
ATOM 691 C C . SER A 1 93 ? 15.377 -1.325 -38.393 1.00 40.94 93 SER A C 1
ATOM 693 O O . SER A 1 93 ? 15.425 -0.814 -37.277 1.00 40.94 93 SER A O 1
ATOM 695 N N . LYS A 1 94 ? 15.770 -0.686 -39.495 1.00 46.50 94 LYS A N 1
ATOM 696 C CA . LYS A 1 94 ? 16.237 0.698 -39.616 1.00 46.50 94 LYS A CA 1
ATOM 697 C C . LYS A 1 94 ? 15.117 1.681 -39.228 1.00 46.50 94 LYS A C 1
ATOM 699 O O . LYS A 1 94 ? 14.506 2.302 -40.095 1.00 46.50 94 LYS A O 1
ATOM 704 N N . LYS A 1 95 ? 14.813 1.832 -37.935 1.00 44.56 95 LYS A N 1
ATOM 705 C CA . LYS A 1 95 ? 13.932 2.899 -37.433 1.00 44.56 95 LYS A CA 1
ATOM 706 C C . LYS A 1 95 ? 14.791 4.030 -36.869 1.00 44.56 95 LYS A C 1
ATOM 708 O O . LYS A 1 95 ? 15.757 3.817 -36.148 1.00 44.56 95 LYS A O 1
ATOM 713 N N . ARG A 1 96 ? 14.488 5.236 -37.344 1.00 47.44 96 ARG A N 1
ATOM 714 C CA . ARG A 1 96 ? 15.282 6.467 -37.232 1.00 47.44 96 ARG A CA 1
ATOM 715 C C . ARG A 1 96 ? 15.653 6.741 -35.769 1.00 47.44 96 ARG A C 1
ATOM 717 O O . ARG A 1 96 ? 14.766 6.760 -34.924 1.00 47.44 96 ARG A O 1
ATOM 724 N N . LYS A 1 97 ? 16.938 7.012 -35.503 1.00 52.41 97 LYS A N 1
ATOM 725 C CA . LYS A 1 97 ? 17.405 7.596 -34.234 1.00 52.41 97 LYS A CA 1
ATOM 726 C C . LYS A 1 97 ? 16.512 8.804 -33.906 1.00 52.41 97 LYS A C 1
ATOM 728 O 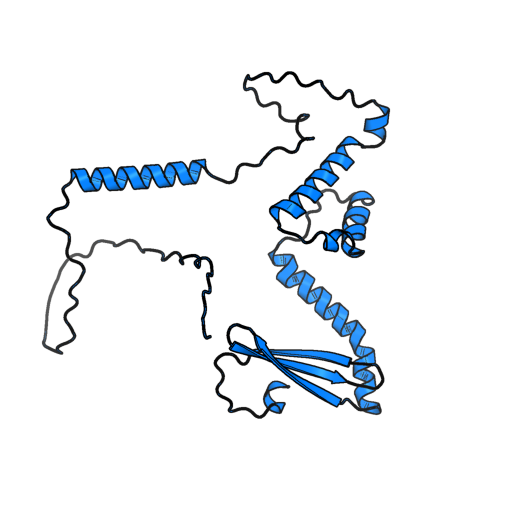O . LYS A 1 97 ? 16.457 9.707 -34.749 1.00 52.41 97 LYS A O 1
ATOM 733 N N . PRO A 1 98 ? 15.825 8.871 -32.752 1.00 51.22 98 PRO A N 1
ATOM 734 C CA . PRO A 1 98 ? 15.238 10.127 -32.332 1.00 51.22 98 PRO A CA 1
ATOM 735 C C . PRO A 1 98 ? 16.418 11.046 -32.025 1.00 51.22 98 PRO A C 1
ATOM 737 O O . PRO A 1 98 ? 17.215 10.798 -31.123 1.00 51.22 98 PRO A O 1
ATOM 740 N N . THR A 1 99 ? 16.601 12.075 -32.846 1.00 56.03 99 THR A N 1
ATOM 741 C CA . THR A 1 99 ? 17.533 13.161 -32.561 1.00 56.03 99 THR A CA 1
ATOM 742 C C . THR A 1 99 ? 16.966 13.938 -31.382 1.00 56.03 99 THR A C 1
ATOM 744 O O . THR A 1 99 ? 16.282 14.944 -31.561 1.00 56.03 99 THR A O 1
ATOM 747 N N . THR A 1 100 ? 17.182 13.441 -30.169 1.00 59.88 100 THR A N 1
ATOM 748 C CA . THR A 1 100 ? 16.835 14.162 -28.952 1.00 59.88 100 THR A CA 1
ATOM 749 C C . THR A 1 100 ? 17.753 15.371 -28.882 1.00 59.88 100 THR A C 1
ATOM 751 O O . THR A 1 100 ? 18.984 15.263 -28.777 1.00 59.88 100 THR A O 1
ATOM 754 N N . SER A 1 101 ? 17.149 16.542 -29.094 1.00 73.25 101 SER A N 1
ATOM 755 C CA . SER A 1 101 ? 17.863 17.811 -29.125 1.00 73.25 101 SER A CA 1
ATOM 756 C C . SER A 1 101 ? 18.602 18.009 -27.793 1.00 73.25 101 SER A C 1
ATOM 758 O O . SER A 1 101 ? 18.153 17.507 -26.759 1.00 73.25 101 SER A O 1
ATOM 760 N N . PRO A 1 102 ? 19.728 18.743 -27.765 1.00 72.06 102 PRO A N 1
ATOM 761 C CA . PRO A 1 102 ? 20.425 19.053 -26.513 1.00 72.06 102 PRO A CA 1
ATOM 762 C C . PRO A 1 102 ? 19.497 19.663 -25.448 1.00 72.06 102 PRO A C 1
ATOM 764 O O . PRO A 1 102 ? 19.665 19.412 -24.259 1.00 72.06 102 PRO A O 1
ATOM 767 N N . ILE A 1 103 ? 18.471 20.396 -25.892 1.00 72.31 103 ILE A N 1
ATOM 768 C CA . ILE A 1 103 ? 17.412 20.967 -25.056 1.00 72.31 103 ILE A CA 1
ATOM 769 C C . ILE A 1 103 ? 16.539 19.863 -24.439 1.00 72.31 103 ILE A C 1
ATOM 771 O O . ILE A 1 103 ? 16.325 19.873 -23.232 1.00 72.31 103 ILE A O 1
ATOM 775 N N . ALA A 1 104 ? 16.078 18.879 -25.220 1.00 70.19 104 ALA A N 1
ATOM 776 C CA . ALA A 1 104 ? 15.279 17.760 -24.703 1.00 70.19 104 ALA A CA 1
ATOM 777 C C . ALA A 1 104 ? 16.030 16.964 -23.620 1.00 70.19 104 ALA A C 1
ATOM 779 O O . ALA A 1 104 ? 15.463 16.665 -22.566 1.00 70.19 104 ALA A O 1
ATOM 780 N N . ARG A 1 105 ? 17.337 16.749 -23.823 1.00 70.44 105 ARG A N 1
ATOM 781 C CA . ARG A 1 105 ? 18.205 16.105 -22.828 1.00 70.44 105 ARG A CA 1
ATOM 782 C C . ARG A 1 105 ? 18.392 16.945 -21.569 1.00 70.44 105 ARG A C 1
ATOM 784 O O . ARG A 1 105 ? 18.349 16.398 -20.473 1.00 70.44 105 ARG A O 1
ATOM 791 N N . ALA A 1 106 ? 18.555 18.262 -21.704 1.00 70.31 106 ALA A N 1
ATOM 792 C CA . ALA A 1 106 ? 18.659 19.166 -20.557 1.00 70.31 106 ALA A CA 1
ATOM 793 C C . ALA A 1 106 ? 17.387 19.161 -19.688 1.00 70.31 106 ALA A C 1
ATOM 795 O O . ALA A 1 106 ? 17.467 19.322 -18.473 1.00 70.31 106 ALA A O 1
ATOM 796 N N . PHE A 1 107 ? 16.219 18.916 -20.291 1.00 77.69 107 PHE A N 1
ATOM 797 C CA . PHE A 1 107 ? 14.956 18.740 -19.573 1.00 77.69 107 PHE A CA 1
ATOM 798 C C . PHE A 1 107 ? 14.669 17.288 -19.161 1.00 77.69 107 PHE A C 1
ATOM 800 O O . PHE A 1 107 ? 13.619 17.041 -18.568 1.00 77.69 107 PHE A O 1
ATOM 807 N N . GLY A 1 108 ? 15.563 16.334 -19.442 1.00 80.38 108 GLY A N 1
ATOM 808 C CA . GLY A 1 108 ? 15.396 14.923 -19.084 1.00 80.38 108 GLY A CA 1
ATOM 809 C C . GLY A 1 108 ? 14.118 14.299 -19.647 1.00 80.38 108 GLY A C 1
ATOM 810 O O . GLY A 1 108 ? 13.488 13.485 -18.970 1.00 80.38 108 GLY A O 1
ATOM 811 N N . VAL A 1 109 ? 13.693 14.717 -20.846 1.00 83.38 109 VAL A N 1
ATOM 812 C CA . VAL A 1 109 ? 12.428 14.279 -21.464 1.00 83.38 109 VAL A CA 1
ATOM 813 C C . VAL A 1 109 ? 12.399 12.760 -21.624 1.00 83.38 109 VAL A C 1
ATOM 815 O O . VAL A 1 109 ? 11.391 12.134 -21.312 1.00 83.38 109 VAL A O 1
ATOM 818 N N . GLU A 1 110 ? 13.520 12.158 -22.015 1.00 83.81 110 GLU A N 1
ATOM 819 C CA . GLU A 1 110 ? 13.631 10.715 -22.234 1.00 83.81 110 GLU A CA 1
ATOM 820 C C . GLU A 1 110 ? 13.545 9.928 -20.921 1.00 83.81 110 GLU A C 1
ATOM 822 O O . GLU A 1 110 ? 12.852 8.920 -20.854 1.00 83.81 110 GLU A O 1
ATOM 827 N N . ALA A 1 111 ? 14.188 10.412 -19.853 1.00 86.19 111 ALA A N 1
ATOM 828 C CA . ALA A 1 111 ? 14.138 9.767 -18.539 1.00 86.19 111 ALA A CA 1
ATOM 829 C C . ALA A 1 111 ? 12.729 9.826 -17.925 1.00 86.19 111 ALA A C 1
ATOM 831 O O . ALA A 1 111 ? 12.279 8.878 -17.284 1.00 86.19 111 ALA A O 1
ATOM 832 N N . ARG A 1 112 ? 12.008 10.934 -18.143 1.00 88.12 112 ARG A N 1
ATOM 833 C CA . ARG A 1 112 ? 10.606 11.078 -17.721 1.00 88.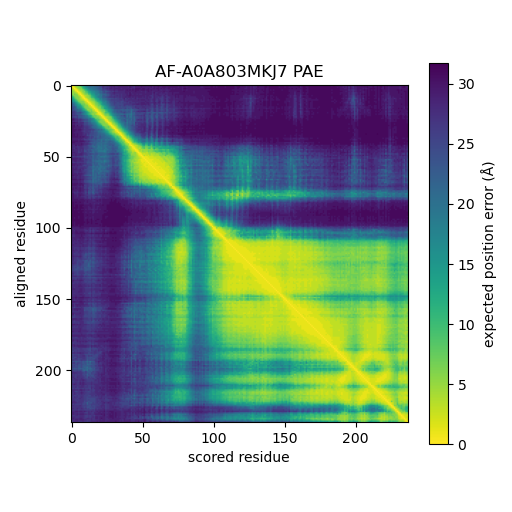12 112 ARG A CA 1
ATOM 834 C C . ARG A 1 112 ? 9.675 10.170 -18.513 1.00 88.12 112 ARG A C 1
ATOM 836 O O . ARG A 1 112 ? 8.761 9.593 -17.925 1.00 88.12 112 ARG A O 1
ATOM 843 N N . ASP A 1 113 ? 9.904 10.044 -19.816 1.00 89.69 113 ASP A N 1
ATOM 844 C CA . ASP A 1 113 ? 9.139 9.136 -20.667 1.00 89.69 113 ASP A CA 1
ATOM 845 C C . ASP A 1 113 ? 9.387 7.677 -20.261 1.00 89.69 113 ASP A C 1
ATOM 847 O O . ASP A 1 113 ? 8.434 6.950 -19.999 1.00 89.69 113 ASP A O 1
ATOM 851 N N . GLN A 1 114 ? 10.647 7.284 -20.054 1.00 90.44 114 GLN A N 1
ATOM 852 C CA . GLN A 1 114 ? 11.000 5.950 -19.564 1.00 90.44 114 GLN A CA 1
ATOM 853 C C . GLN A 1 114 ? 10.352 5.637 -18.212 1.00 90.44 114 GLN A C 1
ATOM 855 O O . GLN A 1 114 ? 9.714 4.596 -18.069 1.00 90.44 114 GLN A O 1
ATOM 860 N N . LEU A 1 115 ? 10.432 6.553 -17.240 1.00 91.44 115 LEU A N 1
ATOM 861 C CA . LEU A 1 115 ? 9.752 6.391 -15.952 1.00 91.44 115 LEU A CA 1
ATOM 862 C C . LEU A 1 115 ? 8.235 6.223 -16.132 1.00 91.44 115 LEU A C 1
ATOM 864 O O . LEU A 1 115 ? 7.623 5.379 -15.482 1.00 91.44 115 LEU A O 1
ATOM 868 N N . SER A 1 116 ? 7.624 7.003 -17.023 1.00 92.94 116 SER A N 1
ATOM 869 C CA . SER A 1 116 ? 6.186 6.916 -17.301 1.00 92.94 116 SER A CA 1
ATOM 870 C C . SER A 1 116 ? 5.807 5.569 -17.918 1.00 92.94 116 SER A C 1
ATOM 872 O O . SER A 1 116 ? 4.784 4.992 -17.544 1.00 92.94 116 SER A O 1
ATOM 874 N N . GLN A 1 117 ? 6.634 5.038 -18.822 1.00 93.69 117 GLN A N 1
ATOM 875 C CA . GLN A 1 117 ? 6.413 3.730 -19.431 1.00 93.69 117 GLN A CA 1
ATOM 876 C C . GLN A 1 117 ? 6.598 2.582 -18.426 1.00 93.69 117 GLN A C 1
ATOM 878 O O . GLN A 1 117 ? 5.788 1.656 -18.427 1.00 93.69 117 GLN A O 1
ATOM 883 N N . GLU A 1 118 ? 7.586 2.662 -17.528 1.00 93.81 118 GLU A N 1
ATOM 884 C CA . GLU A 1 118 ? 7.757 1.692 -16.434 1.00 93.81 118 GLU A CA 1
ATOM 885 C C . GLU A 1 118 ? 6.554 1.675 -15.496 1.00 93.81 118 GLU A C 1
ATOM 887 O O . GLU A 1 118 ? 6.008 0.622 -15.157 1.00 93.81 118 GLU A O 1
ATOM 892 N N . ILE A 1 119 ? 6.078 2.862 -15.120 1.00 94.56 119 ILE A N 1
ATOM 893 C CA . ILE A 1 119 ? 4.881 2.981 -14.300 1.00 94.56 119 ILE A CA 1
ATOM 894 C C . ILE A 1 119 ? 3.675 2.379 -15.034 1.00 94.56 119 ILE A C 1
ATOM 896 O O . ILE A 1 119 ? 2.952 1.578 -14.449 1.00 94.56 119 ILE A O 1
ATOM 900 N N . ALA A 1 120 ? 3.470 2.688 -16.317 1.00 95.31 120 ALA A N 1
ATOM 901 C CA . ALA A 1 120 ? 2.381 2.103 -17.100 1.00 95.31 120 ALA A CA 1
ATOM 902 C C . ALA A 1 120 ? 2.476 0.568 -17.160 1.00 95.31 120 ALA A C 1
ATOM 904 O O . ALA A 1 120 ? 1.483 -0.127 -16.932 1.00 95.31 120 ALA A O 1
ATOM 905 N N . ARG A 1 121 ? 3.678 0.029 -17.391 1.00 94.69 121 ARG A N 1
ATOM 906 C CA . ARG A 1 121 ? 3.934 -1.413 -17.401 1.00 94.69 121 ARG A CA 1
ATOM 907 C C . ARG A 1 121 ? 3.585 -2.052 -16.061 1.00 94.69 121 ARG A C 1
ATOM 909 O O . ARG A 1 121 ? 2.907 -3.073 -16.071 1.00 94.69 121 ARG A O 1
ATOM 916 N N . MET A 1 122 ? 3.943 -1.430 -14.935 1.00 94.50 122 MET A N 1
ATOM 917 C CA . MET A 1 122 ? 3.561 -1.892 -13.595 1.00 94.50 122 MET A CA 1
ATOM 918 C C . MET A 1 122 ? 2.035 -2.006 -13.429 1.00 94.50 122 MET A C 1
ATOM 920 O O . MET A 1 122 ? 1.560 -2.963 -12.817 1.00 94.50 122 MET A O 1
ATOM 924 N N . PHE A 1 123 ? 1.248 -1.078 -13.987 1.00 96.62 123 PHE A N 1
ATOM 925 C CA . PHE A 1 123 ? -0.217 -1.190 -13.957 1.00 96.62 123 PHE A CA 1
ATOM 926 C C . PHE A 1 123 ? -0.719 -2.391 -14.758 1.00 96.62 123 PHE A C 1
ATOM 928 O O . PHE A 1 123 ? -1.576 -3.131 -14.274 1.00 96.62 123 PHE A O 1
ATOM 935 N N . TYR A 1 124 ? -0.187 -2.593 -15.963 1.00 95.31 124 TYR A N 1
ATOM 936 C CA . TYR A 1 124 ? -0.638 -3.658 -16.857 1.00 95.31 124 TYR A CA 1
ATOM 937 C C . TYR A 1 124 ? -0.221 -5.048 -16.374 1.00 95.31 124 TYR A C 1
ATOM 939 O O . TYR A 1 124 ? -1.041 -5.962 -16.378 1.00 95.31 124 TYR A O 1
ATOM 947 N N . THR A 1 125 ? 1.022 -5.214 -15.922 1.00 93.88 125 THR A N 1
ATOM 948 C CA . THR A 1 125 ? 1.537 -6.510 -15.456 1.00 93.88 125 THR A CA 1
ATOM 949 C C . THR A 1 125 ? 1.052 -6.850 -14.049 1.00 93.88 125 THR A C 1
ATOM 951 O O . THR A 1 125 ? 0.786 -8.013 -13.760 1.00 93.88 125 THR A O 1
ATOM 954 N N . GLY A 1 126 ? 0.895 -5.845 -13.182 1.00 92.88 126 GLY A N 1
ATOM 955 C CA . GLY A 1 126 ? 0.405 -6.013 -11.814 1.00 92.88 126 GLY A CA 1
ATOM 956 C C . GLY A 1 126 ? -1.118 -6.078 -11.687 1.00 92.88 126 GLY A C 1
ATOM 957 O O . GLY A 1 126 ? -1.616 -6.316 -10.588 1.00 92.88 126 GLY A O 1
ATOM 958 N N . GLY A 1 127 ? -1.867 -5.837 -12.771 1.00 95.31 127 GLY A N 1
ATOM 959 C CA . GLY A 1 127 ? -3.332 -5.783 -12.739 1.00 95.31 127 GLY A CA 1
ATOM 960 C C . GLY A 1 127 ? -3.869 -4.676 -11.824 1.00 95.31 127 GLY A C 1
ATOM 961 O O . GLY A 1 127 ? -4.901 -4.849 -11.174 1.00 95.31 127 GLY A O 1
ATOM 962 N N . LEU A 1 128 ? -3.148 -3.555 -11.720 1.00 96.38 128 LEU A N 1
ATOM 963 C CA . LEU A 1 128 ? -3.507 -2.477 -10.802 1.00 96.38 128 LEU A CA 1
ATOM 964 C C . LEU A 1 128 ? -4.687 -1.664 -11.357 1.00 96.38 128 LEU A C 1
ATOM 966 O O . LEU A 1 128 ? -4.689 -1.296 -12.535 1.00 96.38 128 LEU A O 1
ATOM 970 N N . PRO A 1 129 ? -5.680 -1.306 -10.524 1.00 96.50 129 PRO A N 1
ATOM 971 C CA . PRO A 1 129 ? -6.786 -0.472 -10.970 1.00 96.50 129 PRO A CA 1
ATOM 972 C C . PRO A 1 129 ? -6.296 0.948 -11.274 1.00 96.50 129 PRO A C 1
ATOM 974 O O . PRO A 1 129 ? -5.620 1.562 -10.450 1.00 96.50 129 PRO A O 1
ATOM 977 N N . PHE A 1 130 ? -6.722 1.537 -12.397 1.00 96.75 130 PHE A N 1
ATOM 978 C CA . PHE A 1 130 ? -6.329 2.906 -12.780 1.00 96.75 130 PHE A CA 1
ATOM 979 C C . PHE A 1 130 ? -6.718 3.976 -11.751 1.00 96.75 130 PHE A C 1
ATOM 981 O O . PHE A 1 130 ? -6.095 5.034 -11.687 1.00 96.75 130 PHE A O 1
ATOM 988 N N . ASN A 1 131 ? -7.699 3.695 -10.888 1.00 96.69 131 ASN A N 1
ATOM 989 C CA . ASN A 1 131 ? -8.045 4.581 -9.779 1.00 96.69 131 ASN A CA 1
ATOM 990 C C . ASN A 1 131 ? -6.875 4.794 -8.795 1.00 96.69 131 ASN A C 1
ATOM 992 O O . ASN A 1 131 ? -6.816 5.837 -8.148 1.00 96.69 131 ASN A O 1
ATOM 996 N N . LEU A 1 132 ? -5.913 3.864 -8.718 1.00 96.25 132 LEU A N 1
ATOM 997 C CA . LEU A 1 132 ? -4.697 4.026 -7.917 1.00 96.25 132 LEU A CA 1
ATOM 998 C C . LEU A 1 132 ? -3.902 5.277 -8.321 1.00 96.25 132 LEU A C 1
ATOM 1000 O O . LEU A 1 132 ? -3.374 5.958 -7.447 1.00 96.25 132 LEU A O 1
ATOM 1004 N N . ALA A 1 133 ? -3.886 5.639 -9.609 1.00 96.12 133 ALA A N 1
ATOM 1005 C CA . ALA A 1 133 ? -3.177 6.825 -10.095 1.00 96.12 133 ALA A CA 1
ATOM 1006 C C . ALA A 1 133 ? -3.769 8.148 -9.570 1.00 96.12 133 ALA A C 1
ATOM 1008 O O . ALA A 1 133 ? -3.095 9.176 -9.573 1.00 96.12 133 ALA A O 1
ATOM 1009 N N . ARG A 1 134 ? -5.021 8.131 -9.087 1.00 96.50 134 ARG A N 1
ATOM 1010 C CA . ARG A 1 134 ? -5.668 9.283 -8.437 1.00 96.50 134 ARG A CA 1
ATOM 1011 C C . ARG A 1 134 ? -5.328 9.399 -6.953 1.00 96.50 134 ARG A C 1
ATOM 1013 O O . ARG A 1 134 ? -5.657 10.408 -6.336 1.00 96.50 134 ARG A O 1
ATOM 1020 N N . ASN A 1 135 ? -4.705 8.381 -6.358 1.00 96.75 135 ASN A N 1
ATOM 1021 C CA . ASN A 1 135 ? -4.340 8.412 -4.950 1.00 96.75 135 ASN A CA 1
ATOM 1022 C C . ASN A 1 135 ? -3.259 9.490 -4.718 1.00 96.75 135 ASN A C 1
ATOM 1024 O O . ASN A 1 135 ? -2.185 9.419 -5.319 1.00 96.75 135 ASN A O 1
ATOM 1028 N N . PRO A 1 136 ? -3.470 10.462 -3.812 1.00 97.50 136 PRO A N 1
ATOM 1029 C CA . PRO A 1 136 ? -2.465 11.482 -3.524 1.00 97.50 136 PRO A CA 1
ATOM 1030 C C . PRO A 1 136 ? -1.116 10.910 -3.067 1.00 97.50 136 PRO A C 1
ATOM 1032 O O . PRO A 1 136 ? -0.079 11.503 -3.344 1.00 97.50 136 PRO A O 1
ATOM 1035 N N . HIS A 1 137 ? -1.099 9.759 -2.386 1.00 96.19 137 HIS A N 1
ATOM 1036 C CA . HIS A 1 137 ? 0.141 9.098 -1.966 1.00 96.19 137 HIS A CA 1
ATOM 1037 C C . HIS A 1 137 ? 0.929 8.520 -3.142 1.00 96.19 137 HIS A C 1
ATOM 1039 O O . HIS A 1 137 ? 2.153 8.574 -3.108 1.00 96.19 137 HIS A O 1
ATOM 1045 N N . TYR A 1 138 ? 0.242 8.044 -4.183 1.00 96.00 138 TYR A N 1
ATOM 1046 C CA . TYR A 1 138 ? 0.876 7.594 -5.421 1.00 96.00 138 TYR A CA 1
ATOM 1047 C C . TYR A 1 138 ? 1.577 8.764 -6.124 1.00 96.00 138 TYR A C 1
ATOM 1049 O O . TYR A 1 138 ? 2.751 8.679 -6.467 1.00 96.00 138 TYR A O 1
ATOM 1057 N N . ILE A 1 139 ? 0.898 9.907 -6.264 1.00 95.75 139 ILE A N 1
ATOM 1058 C CA . ILE A 1 139 ? 1.506 11.103 -6.868 1.00 95.75 139 ILE A CA 1
ATOM 1059 C C . ILE A 1 139 ? 2.689 11.574 -6.012 1.00 95.75 139 ILE A C 1
ATOM 1061 O O . ILE A 1 139 ? 3.780 11.820 -6.524 1.00 95.75 139 ILE A O 1
ATOM 1065 N N . ARG A 1 140 ? 2.501 11.655 -4.689 1.00 96.88 140 ARG A N 1
ATOM 1066 C CA . ARG A 1 140 ? 3.551 12.092 -3.762 1.00 96.88 140 ARG A CA 1
ATOM 1067 C C . ARG A 1 140 ? 4.771 11.178 -3.761 1.00 96.88 140 ARG A C 1
ATOM 1069 O O . ARG A 1 140 ? 5.866 11.712 -3.648 1.00 96.88 140 ARG A O 1
ATOM 1076 N N . SER A 1 141 ? 4.630 9.856 -3.889 1.00 94.81 141 SER A N 1
ATOM 1077 C CA . SER A 1 141 ? 5.784 8.947 -3.863 1.00 94.81 141 SER A CA 1
ATOM 1078 C C . SER A 1 141 ? 6.727 9.188 -5.040 1.00 94.81 141 SER A C 1
ATOM 1080 O O . SER A 1 141 ? 7.932 9.322 -4.833 1.00 94.81 141 SER A O 1
ATOM 1082 N N . TYR A 1 142 ? 6.192 9.319 -6.258 1.00 93.94 142 TYR A N 1
ATOM 1083 C CA . TYR A 1 142 ? 7.015 9.604 -7.437 1.00 93.94 142 TYR A CA 1
ATOM 1084 C C . TYR A 1 142 ? 7.552 11.033 -7.428 1.00 93.94 142 TYR A C 1
ATOM 1086 O O . TYR A 1 142 ? 8.727 11.235 -7.718 1.00 93.94 142 TYR A O 1
ATOM 1094 N N . THR A 1 143 ? 6.746 12.018 -7.022 1.00 94.06 143 THR A N 1
ATOM 1095 C CA . THR A 1 143 ? 7.218 13.403 -6.872 1.00 94.06 143 THR A CA 1
ATOM 1096 C C . THR A 1 143 ? 8.343 13.501 -5.846 1.00 94.06 143 THR A C 1
ATOM 1098 O O . THR A 1 143 ? 9.334 14.186 -6.087 1.00 94.06 143 THR A O 1
ATOM 1101 N N . PHE A 1 144 ? 8.238 12.796 -4.719 1.00 94.69 144 PHE A N 1
ATOM 1102 C CA . PHE A 1 144 ? 9.285 12.763 -3.702 1.00 94.69 144 PHE A CA 1
ATOM 1103 C C . PHE A 1 144 ? 10.568 12.140 -4.261 1.00 94.69 144 PHE A C 1
ATOM 1105 O O . PHE A 1 144 ? 11.629 12.751 -4.165 1.00 94.69 144 PHE A O 1
ATOM 1112 N N . ALA A 1 145 ? 10.463 10.987 -4.927 1.00 92.38 145 ALA A N 1
ATOM 1113 C CA . ALA A 1 145 ? 11.607 10.318 -5.542 1.00 92.38 145 ALA A CA 1
ATOM 1114 C C . ALA A 1 145 ? 12.255 11.133 -6.677 1.00 92.38 145 ALA A C 1
ATOM 1116 O O . ALA A 1 145 ? 13.466 11.082 -6.841 1.00 92.38 145 ALA A O 1
ATOM 1117 N N . ALA A 1 146 ? 11.473 11.901 -7.441 1.00 89.69 146 ALA A N 1
ATOM 1118 C CA . ALA A 1 146 ? 11.979 12.732 -8.534 1.00 89.69 146 ALA A CA 1
ATOM 1119 C C . ALA A 1 146 ? 12.616 14.049 -8.060 1.00 89.69 146 ALA A C 1
ATOM 1121 O O . ALA A 1 146 ? 13.448 14.618 -8.762 1.00 89.69 146 ALA A O 1
ATOM 1122 N N . THR A 1 147 ? 12.209 14.560 -6.896 1.00 91.88 147 THR A N 1
ATOM 1123 C CA . THR A 1 147 ? 12.735 15.817 -6.332 1.00 91.88 147 THR A CA 1
ATOM 1124 C C . THR A 1 147 ? 13.946 15.606 -5.428 1.00 91.88 147 THR A C 1
ATOM 1126 O O . THR A 1 147 ? 14.752 16.521 -5.278 1.00 91.88 147 THR A O 1
ATOM 1129 N N . HIS A 1 148 ? 14.098 14.417 -4.842 1.00 91.12 148 HIS A N 1
ATOM 1130 C CA . HIS A 1 148 ? 15.194 14.099 -3.931 1.00 91.12 148 HIS A CA 1
ATOM 1131 C C . HIS A 1 148 ? 16.225 13.198 -4.614 1.00 91.12 148 HIS A C 1
ATOM 1133 O O . HIS A 1 148 ? 15.877 12.233 -5.288 1.00 91.12 148 HIS A O 1
ATOM 1139 N N . ASN A 1 149 ? 17.515 13.469 -4.395 1.00 87.69 149 ASN A N 1
ATOM 1140 C CA . ASN A 1 149 ? 18.578 12.574 -4.845 1.00 87.69 149 ASN A CA 1
ATOM 1141 C C . ASN A 1 149 ? 18.681 11.364 -3.902 1.00 87.69 149 ASN A C 1
ATOM 1143 O O . ASN A 1 149 ? 19.402 11.393 -2.906 1.00 87.69 149 ASN A O 1
ATOM 1147 N N . LEU A 1 150 ? 17.928 10.309 -4.212 1.00 89.12 150 LEU A N 1
ATOM 1148 C CA . LEU A 1 150 ? 17.869 9.070 -3.436 1.00 89.12 150 LEU A CA 1
ATOM 1149 C C . LEU A 1 150 ? 18.796 7.996 -4.030 1.00 89.12 150 LEU A C 1
ATOM 1151 O O . LEU A 1 150 ? 18.356 6.899 -4.377 1.00 89.12 150 LEU A O 1
ATOM 1155 N N . ALA A 1 151 ? 20.082 8.315 -4.185 1.00 89.00 151 ALA A N 1
ATOM 1156 C CA . ALA A 1 151 ? 21.058 7.388 -4.755 1.00 89.00 151 ALA A CA 1
ATOM 1157 C C . ALA A 1 151 ? 21.084 6.052 -3.984 1.00 89.00 151 ALA A C 1
ATOM 1159 O O . ALA A 1 151 ? 21.291 6.017 -2.773 1.00 89.00 151 ALA A O 1
ATOM 1160 N N . GLY A 1 152 ? 20.854 4.945 -4.696 1.00 89.69 152 GLY A N 1
ATOM 1161 C CA . GLY A 1 152 ? 20.821 3.597 -4.119 1.00 89.69 152 GLY A CA 1
ATOM 1162 C C . GLY A 1 152 ? 19.524 3.224 -3.391 1.00 89.69 152 GLY A C 1
ATOM 1163 O O . GLY A 1 152 ? 19.412 2.097 -2.905 1.00 89.69 152 GLY A O 1
ATOM 1164 N N . PHE A 1 153 ? 18.531 4.116 -3.330 1.00 92.06 153 PHE A N 1
ATOM 1165 C CA . PHE A 1 153 ? 17.229 3.786 -2.760 1.00 92.06 153 PHE A CA 1
ATOM 1166 C C . PHE A 1 153 ? 16.506 2.740 -3.610 1.00 92.06 153 PHE A C 1
ATOM 1168 O O . PHE A 1 153 ? 16.455 2.826 -4.837 1.00 92.06 153 PHE A O 1
ATOM 1175 N N . LYS A 1 154 ? 15.901 1.767 -2.930 1.00 91.69 154 LYS A N 1
ATOM 1176 C CA . LYS A 1 154 ? 15.015 0.775 -3.532 1.00 91.69 154 LYS A CA 1
ATOM 1177 C C . LYS A 1 154 ? 13.637 0.900 -2.887 1.00 91.69 154 LYS A C 1
ATOM 1179 O O . LYS A 1 154 ? 13.573 1.012 -1.660 1.00 91.69 154 LYS A O 1
ATOM 1184 N N . PRO A 1 155 ? 12.546 0.867 -3.674 1.00 92.62 155 PRO A N 1
ATOM 1185 C CA . PRO A 1 155 ? 11.203 0.794 -3.118 1.00 92.62 155 PRO A CA 1
ATOM 1186 C C . PRO A 1 155 ? 11.065 -0.379 -2.131 1.00 92.62 155 PRO A C 1
ATOM 1188 O O . PRO A 1 155 ? 11.749 -1.394 -2.303 1.00 92.62 155 PRO A O 1
ATOM 1191 N N . PRO A 1 156 ? 10.183 -0.270 -1.120 1.00 94.69 156 PRO A N 1
ATOM 1192 C CA . PRO A 1 156 ? 9.921 -1.356 -0.184 1.00 94.69 156 PRO A CA 1
ATOM 1193 C C . PRO A 1 156 ? 9.579 -2.660 -0.902 1.00 94.69 156 PRO A C 1
ATOM 1195 O O . PRO A 1 156 ? 8.731 -2.683 -1.796 1.00 94.69 156 PRO A O 1
ATOM 1198 N N . ASN A 1 157 ? 10.217 -3.752 -0.491 1.00 95.00 157 ASN A N 1
ATOM 1199 C CA . ASN A 1 157 ? 9.897 -5.068 -1.031 1.00 95.00 157 ASN A CA 1
ATOM 1200 C C . ASN A 1 157 ? 8.604 -5.639 -0.411 1.00 95.00 157 ASN A C 1
ATOM 1202 O O . ASN A 1 157 ? 8.043 -5.090 0.541 1.00 95.00 157 ASN A O 1
ATOM 1206 N N . TYR A 1 158 ? 8.145 -6.775 -0.943 1.00 95.38 158 TYR A N 1
ATOM 1207 C CA . TYR A 1 158 ? 6.924 -7.455 -0.496 1.00 95.38 158 TYR A CA 1
ATOM 1208 C C . TYR A 1 158 ? 6.890 -7.725 1.019 1.00 95.38 158 TYR A C 1
ATOM 1210 O O . TYR A 1 158 ? 5.878 -7.471 1.675 1.00 95.38 158 TYR A O 1
ATOM 1218 N N . GLU A 1 159 ? 7.999 -8.200 1.590 1.00 97.44 159 GLU A N 1
ATOM 1219 C CA . GLU A 1 159 ? 8.065 -8.542 3.012 1.00 97.44 159 GLU A CA 1
ATOM 1220 C C . GLU A 1 159 ? 7.986 -7.292 3.889 1.00 97.44 159 GLU A C 1
ATOM 1222 O O . GLU A 1 159 ? 7.221 -7.252 4.853 1.00 97.44 159 GLU A O 1
ATOM 1227 N N . GLN A 1 160 ? 8.723 -6.244 3.519 1.00 96.88 160 GLN A N 1
ATOM 1228 C CA . GLN A 1 160 ? 8.713 -4.972 4.236 1.00 96.88 160 GLN A CA 1
ATOM 1229 C C . GLN A 1 160 ? 7.323 -4.328 4.223 1.00 96.88 160 GLN A C 1
ATOM 1231 O O . GLN A 1 160 ? 6.899 -3.780 5.241 1.00 96.88 160 GLN A O 1
ATOM 1236 N N . LEU A 1 161 ? 6.602 -4.403 3.097 1.00 96.88 161 LEU A N 1
ATOM 1237 C CA . LEU A 1 161 ? 5.243 -3.869 2.978 1.00 96.88 161 LEU A CA 1
ATOM 1238 C C . LEU A 1 161 ? 4.258 -4.603 3.891 1.00 96.88 161 LEU A C 1
ATOM 1240 O O . LEU A 1 161 ? 3.519 -3.950 4.624 1.00 96.88 161 LEU A O 1
ATOM 1244 N N . ARG A 1 162 ? 4.257 -5.943 3.886 1.00 95.50 162 ARG A N 1
ATOM 1245 C CA . ARG A 1 162 ? 3.285 -6.728 4.668 1.00 95.50 162 ARG A CA 1
ATOM 1246 C C . ARG A 1 162 ? 3.596 -6.790 6.167 1.00 95.50 162 ARG A C 1
ATOM 1248 O O . ARG A 1 162 ? 2.728 -7.190 6.936 1.00 95.50 162 ARG A O 1
ATOM 1255 N N . THR A 1 163 ? 4.820 -6.446 6.575 1.00 96.44 163 THR A N 1
ATOM 1256 C CA . THR A 1 163 ? 5.259 -6.510 7.977 1.00 96.44 163 THR A CA 1
ATOM 1257 C C . THR A 1 163 ? 5.605 -5.127 8.520 1.00 96.44 163 THR A C 1
ATOM 1259 O O . THR A 1 163 ? 4.770 -4.494 9.158 1.00 96.44 163 THR A O 1
ATOM 1262 N N . THR A 1 164 ? 6.815 -4.633 8.263 1.00 97.25 164 THR A N 1
ATOM 1263 C CA . THR A 1 164 ? 7.376 -3.437 8.898 1.00 97.25 164 THR A CA 1
ATOM 1264 C C . THR A 1 164 ? 6.538 -2.192 8.637 1.00 97.25 164 THR A C 1
ATOM 1266 O O . THR A 1 164 ? 6.139 -1.512 9.580 1.00 97.25 164 THR A O 1
ATOM 1269 N N . TYR A 1 165 ? 6.242 -1.886 7.372 1.00 97.06 165 TYR A N 1
ATOM 1270 C CA . TYR A 1 165 ? 5.493 -0.677 7.031 1.00 97.06 165 TYR A CA 1
ATOM 1271 C C . TYR A 1 165 ? 4.023 -0.775 7.441 1.00 97.06 165 TYR A C 1
ATOM 1273 O O . TYR A 1 165 ? 3.466 0.219 7.900 1.00 97.06 165 TYR A O 1
ATOM 1281 N N . LEU A 1 166 ? 3.420 -1.967 7.366 1.00 97.06 166 LEU A N 1
ATOM 1282 C CA . LEU A 1 166 ? 2.059 -2.189 7.852 1.00 97.06 166 LEU A CA 1
ATOM 1283 C C . LEU A 1 166 ? 1.949 -1.977 9.368 1.00 97.06 166 LEU A C 1
ATOM 1285 O O . LEU A 1 166 ? 1.040 -1.288 9.824 1.00 97.06 166 LEU A O 1
ATOM 1289 N N . VAL A 1 167 ? 2.885 -2.524 10.149 1.00 97.12 167 VAL A N 1
ATOM 1290 C CA . VAL A 1 167 ? 2.920 -2.335 11.609 1.00 97.12 167 VAL A CA 1
ATOM 1291 C C . VAL A 1 167 ? 3.164 -0.868 11.958 1.00 97.12 167 VAL A C 1
ATOM 1293 O O . VAL A 1 167 ? 2.508 -0.330 12.848 1.00 97.12 167 VAL A O 1
ATOM 1296 N N . ASN A 1 168 ? 4.057 -0.189 11.235 1.00 97.19 168 ASN A N 1
ATOM 1297 C CA . ASN A 1 168 ? 4.302 1.237 11.440 1.00 97.19 168 ASN A CA 1
ATOM 1298 C C . ASN A 1 168 ? 3.048 2.081 11.176 1.00 97.19 168 ASN A C 1
ATOM 1300 O O . ASN A 1 168 ? 2.751 2.976 11.969 1.00 97.19 168 ASN A O 1
ATOM 1304 N N . GLU A 1 169 ? 2.299 1.788 10.110 1.00 97.06 169 GLU A N 1
ATOM 1305 C CA . GLU A 1 169 ? 1.055 2.500 9.809 1.00 97.06 169 GLU A CA 1
ATOM 1306 C C . GLU A 1 169 ? -0.043 2.183 10.830 1.00 97.06 169 GLU A C 1
ATOM 1308 O O . GLU A 1 169 ? -0.734 3.091 11.285 1.00 97.06 169 GLU A O 1
ATOM 1313 N N . LEU A 1 170 ? -0.154 0.929 11.279 1.00 94.94 170 LEU A N 1
ATOM 1314 C CA . LEU A 1 170 ? -1.077 0.546 12.351 1.00 94.94 170 LEU A CA 1
ATOM 1315 C C . LEU A 1 170 ? -0.797 1.346 13.628 1.00 94.94 170 LEU A C 1
ATOM 1317 O O . LEU A 1 170 ? -1.710 1.946 14.192 1.00 94.94 170 LEU A O 1
ATOM 1321 N N . ASN A 1 171 ? 0.469 1.426 14.041 1.00 96.44 171 ASN A N 1
ATOM 1322 C CA . ASN A 1 171 ? 0.881 2.209 15.206 1.00 96.44 171 ASN A CA 1
ATOM 1323 C C . ASN A 1 171 ? 0.634 3.712 15.004 1.00 96.44 171 ASN A C 1
ATOM 1325 O O . ASN A 1 171 ? 0.293 4.431 15.945 1.00 96.44 171 ASN A O 1
ATOM 1329 N N . ASN A 1 172 ? 0.816 4.217 13.781 1.00 96.69 172 ASN A N 1
ATOM 1330 C CA . ASN A 1 172 ? 0.517 5.602 13.441 1.00 96.69 172 ASN A CA 1
ATOM 1331 C C . ASN A 1 172 ? -0.975 5.912 13.621 1.00 96.69 172 ASN A C 1
ATOM 1333 O O . ASN A 1 172 ? -1.317 6.844 14.352 1.00 96.69 172 ASN A O 1
ATOM 1337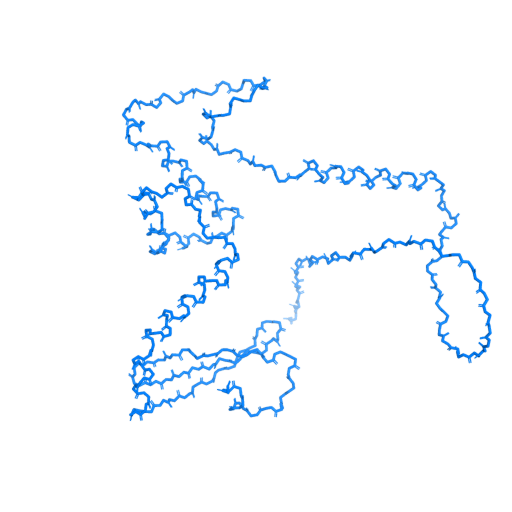 N N . VAL A 1 173 ? -1.844 5.093 13.029 1.00 95.00 173 VAL A N 1
ATOM 1338 C CA . VAL A 1 173 ? -3.298 5.211 13.169 1.00 95.00 173 VAL A CA 1
ATOM 1339 C C . VAL A 1 173 ? -3.706 5.067 14.633 1.00 95.00 173 VAL A C 1
ATOM 1341 O O . VAL A 1 173 ? -4.453 5.899 15.138 1.00 95.00 173 VAL A O 1
ATOM 1344 N N . GLU A 1 174 ? -3.175 4.088 15.367 1.00 93.75 174 GLU A N 1
ATOM 1345 C CA . GLU A 1 174 ? -3.517 3.908 16.779 1.00 93.75 174 GLU A CA 1
ATOM 1346 C C . GLU A 1 174 ? -3.188 5.148 17.617 1.00 93.75 174 GLU A C 1
ATOM 1348 O O . GLU A 1 174 ? -4.037 5.598 18.390 1.00 93.75 174 GLU A O 1
ATOM 1353 N N . ARG A 1 175 ? -2.015 5.762 17.410 1.00 96.00 175 ARG A N 1
ATOM 1354 C CA . ARG A 1 175 ? -1.653 7.024 18.075 1.00 96.00 175 ARG A CA 1
ATOM 1355 C C . ARG A 1 175 ? -2.626 8.153 17.745 1.00 96.00 175 ARG A C 1
ATOM 1357 O O . ARG A 1 175 ? -2.997 8.900 18.646 1.00 96.00 175 ARG A O 1
ATOM 1364 N N . GLN A 1 176 ? -3.069 8.261 16.492 1.00 93.31 176 GLN A N 1
ATOM 1365 C CA . GLN A 1 176 ? -4.070 9.254 16.086 1.00 93.31 176 GLN A CA 1
ATOM 1366 C C . GLN A 1 176 ? -5.448 8.998 16.714 1.00 93.31 176 GLN A C 1
ATOM 1368 O O . GLN A 1 176 ? -6.200 9.943 16.944 1.00 93.31 176 GLN A O 1
ATOM 1373 N N . LEU A 1 177 ? -5.774 7.742 17.033 1.00 92.44 177 LEU A N 1
ATOM 1374 C CA . LEU A 1 177 ? -7.037 7.363 17.668 1.00 92.44 177 LEU A CA 1
ATOM 1375 C C . LEU A 1 177 ? -7.014 7.467 19.204 1.00 92.44 177 LEU A C 1
ATOM 1377 O O . LEU A 1 177 ? -8.081 7.465 19.821 1.00 92.44 177 LEU A O 1
ATOM 1381 N N . LEU A 1 178 ? -5.844 7.588 19.847 1.00 92.50 178 LEU A N 1
ATOM 1382 C CA . LEU A 1 178 ? -5.733 7.711 21.311 1.00 92.50 178 LEU A CA 1
ATOM 1383 C C . LEU A 1 178 ? -6.592 8.840 21.912 1.00 92.50 178 LEU A C 1
ATOM 1385 O O . LEU A 1 178 ? -7.277 8.571 22.902 1.00 92.50 178 LEU A O 1
ATOM 1389 N N . PRO A 1 179 ? -6.640 10.063 21.342 1.00 90.69 179 PRO A N 1
ATOM 1390 C CA . PRO A 1 179 ? -7.486 11.131 21.874 1.00 90.69 179 PRO A CA 1
ATOM 1391 C C . PRO A 1 179 ? -8.973 10.765 21.856 1.00 90.69 179 PRO A C 1
ATOM 1393 O O . PRO A 1 179 ? -9.698 11.072 22.797 1.00 90.69 179 PRO A O 1
ATOM 1396 N N . LEU A 1 180 ? -9.426 10.046 20.824 1.00 90.56 180 LEU A N 1
ATOM 1397 C CA . LEU A 1 180 ? -10.805 9.563 20.729 1.00 90.56 180 LEU A CA 1
ATOM 1398 C C . LEU A 1 180 ? -11.083 8.515 21.812 1.00 90.56 180 LEU A C 1
ATOM 1400 O O . LEU A 1 180 ? -12.082 8.630 22.522 1.00 90.56 180 LEU A O 1
ATOM 1404 N N . LYS A 1 181 ? -10.174 7.546 21.992 1.00 91.06 181 LYS A N 1
ATOM 1405 C CA . LYS A 1 181 ? -10.275 6.517 23.043 1.00 91.06 181 LYS A CA 1
ATOM 1406 C C . LYS A 1 181 ? -10.284 7.126 24.451 1.00 91.06 181 LYS A C 1
ATOM 1408 O O . LYS A 1 181 ? -10.994 6.633 25.323 1.00 91.06 181 LYS A O 1
ATOM 1413 N N . ALA A 1 182 ? -9.543 8.214 24.677 1.00 91.00 182 ALA A N 1
ATOM 1414 C CA . ALA A 1 182 ? -9.503 8.897 25.970 1.00 91.00 182 ALA A CA 1
ATOM 1415 C C . ALA A 1 182 ? -10.885 9.427 26.395 1.00 91.00 182 ALA A C 1
ATOM 1417 O O . ALA A 1 182 ? -11.258 9.297 27.561 1.00 91.00 182 ALA A O 1
ATOM 1418 N N . THR A 1 183 ? -11.687 9.926 25.445 1.00 89.75 183 THR A N 1
ATOM 1419 C CA . THR A 1 183 ? -13.042 10.441 25.730 1.00 89.75 183 THR A CA 1
ATOM 1420 C C . THR A 1 183 ? -14.038 9.368 26.170 1.00 89.75 183 THR A C 1
ATOM 1422 O O . THR A 1 183 ? -15.065 9.691 26.769 1.00 89.75 183 THR A O 1
ATOM 1425 N N . TRP A 1 184 ? -13.756 8.086 25.912 1.00 92.12 184 TRP A N 1
ATOM 1426 C CA . TRP A 1 184 ? -14.678 6.993 26.231 1.00 92.12 184 TRP A CA 1
ATOM 1427 C C . TRP A 1 184 ? -14.883 6.807 27.734 1.00 92.12 184 TRP A C 1
ATOM 1429 O O . TRP A 1 184 ? -15.948 6.348 28.135 1.00 92.12 184 TRP A O 1
ATOM 1439 N N . LYS A 1 185 ? -13.903 7.184 28.568 1.00 88.75 185 LYS A N 1
ATOM 1440 C CA . LYS A 1 185 ? -14.036 7.116 30.034 1.00 88.75 185 LYS A CA 1
ATOM 1441 C C . LYS A 1 185 ? -15.106 8.069 30.564 1.00 88.75 185 LYS A C 1
ATOM 1443 O O . LYS A 1 185 ? -15.799 7.732 31.513 1.00 88.75 185 LYS A O 1
ATOM 1448 N N . GLU A 1 186 ? -15.233 9.239 29.945 1.00 90.00 186 GLU A N 1
ATOM 1449 C CA . GLU A 1 186 ? -16.148 10.296 30.384 1.00 90.00 186 GLU A CA 1
ATOM 1450 C C . GLU A 1 186 ? -17.512 10.188 29.699 1.00 90.00 186 GLU A C 1
ATOM 1452 O O . GLU A 1 186 ? -18.550 10.299 30.342 1.00 90.00 186 GLU A O 1
ATOM 1457 N N . LYS A 1 187 ? -17.517 9.965 28.379 1.00 89.06 187 LYS A N 1
ATOM 1458 C CA . LYS A 1 187 ? -18.734 9.982 27.549 1.00 89.06 187 LYS A CA 1
ATOM 1459 C C . LYS A 1 187 ? -19.349 8.599 27.342 1.00 89.06 187 LYS A C 1
ATOM 1461 O O . LYS A 1 187 ? -20.445 8.490 26.794 1.00 89.06 187 LYS A O 1
ATOM 1466 N N . GLY A 1 188 ? -18.639 7.548 27.742 1.00 92.19 188 GLY A N 1
ATOM 1467 C CA . GLY A 1 188 ? -18.976 6.174 27.403 1.00 92.19 188 GLY A CA 1
ATOM 1468 C C . GLY A 1 188 ? -18.703 5.836 25.933 1.00 92.19 188 GLY A C 1
ATOM 1469 O O . GLY A 1 188 ? -18.396 6.684 25.085 1.00 92.19 188 GLY A O 1
ATOM 1470 N N . VAL A 1 189 ? -18.828 4.547 25.629 1.00 94.19 189 VAL A N 1
ATOM 1471 C CA . VAL A 1 189 ? -18.711 3.997 24.278 1.00 94.19 189 VAL A CA 1
ATOM 1472 C C . VAL A 1 189 ? -19.753 2.898 24.096 1.00 94.19 189 VAL A C 1
ATOM 1474 O O . VAL A 1 189 ? -19.976 2.091 24.997 1.00 94.19 189 VAL A O 1
ATOM 1477 N N . LYS A 1 190 ? -20.412 2.869 22.937 1.00 93.62 190 LYS A N 1
ATOM 1478 C CA . LYS A 1 190 ? -21.319 1.784 22.552 1.00 93.62 190 LYS A CA 1
ATOM 1479 C C . LYS A 1 190 ? -20.599 0.872 21.574 1.00 93.62 190 LYS A C 1
ATOM 1481 O O . LYS A 1 190 ? -20.088 1.339 20.558 1.00 93.62 190 LYS A O 1
ATOM 1486 N N . ILE A 1 191 ? -20.581 -0.421 21.865 1.00 93.81 191 ILE A N 1
ATOM 1487 C CA . ILE A 1 191 ? -20.003 -1.419 20.970 1.00 93.81 191 ILE A CA 1
ATOM 1488 C C . ILE A 1 191 ? -21.095 -1.924 20.033 1.00 93.81 191 ILE A C 1
ATOM 1490 O O . ILE A 1 191 ? -22.140 -2.391 20.481 1.00 93.81 191 ILE A O 1
ATOM 1494 N N . VAL A 1 192 ? -20.839 -1.825 18.735 1.00 93.38 192 VAL A N 1
ATOM 1495 C CA . VAL A 1 192 ? -21.683 -2.355 17.670 1.00 93.38 192 VAL A CA 1
ATOM 1496 C C . VAL A 1 192 ? -20.963 -3.549 17.065 1.00 93.38 192 VAL A C 1
ATOM 1498 O O . VAL A 1 192 ? -19.790 -3.455 16.707 1.00 93.38 192 VAL A O 1
ATOM 1501 N N . CYS A 1 193 ? -21.667 -4.672 16.980 1.00 92.25 193 CYS A N 1
ATOM 1502 C CA . CYS A 1 193 ? -21.169 -5.879 16.338 1.00 92.25 193 CYS A CA 1
ATOM 1503 C C . CYS A 1 193 ? -22.025 -6.136 15.100 1.00 92.25 193 CYS A C 1
ATOM 1505 O O . CYS A 1 193 ? -23.248 -6.219 15.230 1.00 92.25 193 CYS A O 1
ATOM 1507 N N . ASP A 1 194 ? -21.404 -6.278 13.934 1.00 90.75 194 ASP A N 1
ATOM 1508 C CA . ASP A 1 194 ? -22.065 -6.841 12.757 1.00 90.75 194 ASP A CA 1
ATOM 1509 C C . ASP A 1 194 ? -21.457 -8.201 12.424 1.00 90.75 194 ASP A C 1
ATOM 1511 O O . ASP A 1 194 ? -20.309 -8.485 12.765 1.00 90.75 194 ASP A O 1
ATOM 1515 N N . GLY A 1 195 ? -22.257 -9.068 11.814 1.00 89.12 195 GLY A N 1
ATOM 1516 C CA . GLY A 1 195 ? -21.796 -10.345 11.303 1.00 89.12 195 GLY A CA 1
ATOM 1517 C C . GLY A 1 195 ? -22.153 -10.446 9.833 1.00 89.12 195 GLY A C 1
ATOM 1518 O O . GLY A 1 195 ? -23.319 -10.289 9.474 1.00 89.12 195 GLY A O 1
ATOM 1519 N N . TRP A 1 196 ? -21.173 -10.763 8.996 1.00 87.31 196 TRP A N 1
ATOM 1520 C CA . TRP A 1 196 ? -21.401 -11.098 7.597 1.00 87.31 196 TRP A CA 1
ATOM 1521 C C . TRP A 1 196 ? -20.781 -12.458 7.282 1.00 87.31 196 TRP A C 1
ATOM 1523 O O . TRP A 1 196 ? -19.877 -12.928 7.969 1.00 87.31 196 TRP A O 1
ATOM 1533 N N . SER A 1 197 ? -21.316 -13.146 6.280 1.00 86.12 197 SER A N 1
ATOM 1534 C CA . SER A 1 197 ? -20.722 -14.380 5.765 1.00 86.12 197 SER A CA 1
ATOM 1535 C C . SER A 1 197 ? -20.242 -14.117 4.354 1.00 86.12 197 SER A C 1
ATOM 1537 O O . SER A 1 197 ? -21.007 -13.606 3.535 1.00 86.12 197 SER A O 1
ATOM 1539 N N . ASP A 1 198 ? -18.987 -14.457 4.077 1.00 84.12 198 ASP A N 1
ATOM 1540 C CA . ASP A 1 198 ? -18.471 -14.370 2.716 1.00 84.12 198 ASP A CA 1
ATOM 1541 C C . ASP A 1 198 ? -19.179 -15.39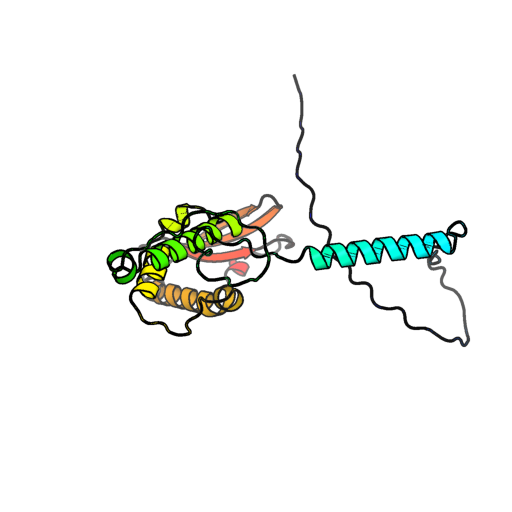4 1.790 1.00 84.12 198 ASP A C 1
ATOM 1543 O O . ASP A 1 198 ? -19.847 -16.321 2.272 1.00 84.12 198 ASP A O 1
ATOM 1547 N N . PRO A 1 199 ? -19.046 -15.281 0.455 1.00 85.94 199 PRO A N 1
ATOM 1548 C CA . PRO A 1 199 ? -19.627 -16.251 -0.482 1.00 85.94 199 PRO A CA 1
ATOM 1549 C C . PRO A 1 199 ? -19.160 -17.698 -0.256 1.00 85.94 199 PRO A C 1
ATOM 1551 O O . PRO A 1 199 ? -19.851 -18.642 -0.635 1.00 85.94 199 PRO A O 1
ATOM 1554 N N . THR A 1 200 ? -18.014 -17.888 0.406 1.00 86.19 200 THR A N 1
ATOM 1555 C CA . THR A 1 200 ? -17.472 -19.201 0.787 1.00 86.19 200 THR A CA 1
ATOM 1556 C C . THR A 1 200 ? -17.973 -19.693 2.152 1.00 86.19 200 THR A C 1
ATOM 1558 O O . THR A 1 200 ? -17.469 -20.688 2.673 1.00 86.19 200 THR A O 1
ATOM 1561 N N . ARG A 1 201 ? -19.000 -19.035 2.712 1.00 82.69 201 ARG A N 1
ATOM 1562 C CA . ARG A 1 201 ? -19.634 -19.322 4.010 1.00 82.69 201 ARG A CA 1
ATOM 1563 C C . ARG A 1 201 ? -18.685 -19.211 5.204 1.00 82.69 201 ARG A C 1
ATOM 1565 O O . ARG A 1 201 ? -18.847 -19.931 6.190 1.00 82.69 201 ARG A 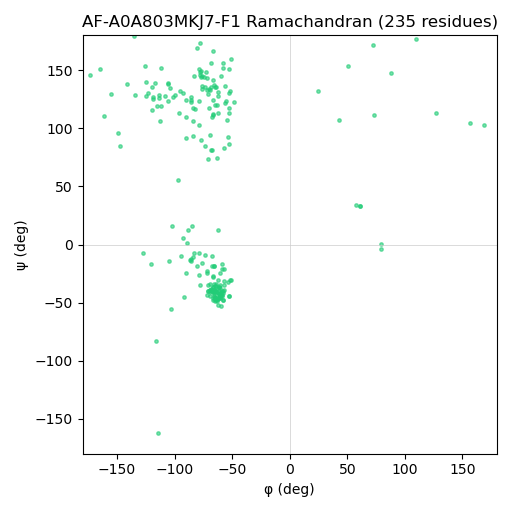O 1
ATOM 1572 N N . LYS A 1 202 ? -17.715 -18.300 5.150 1.00 85.12 202 LYS A N 1
ATOM 1573 C CA . LYS A 1 202 ? -16.858 -17.959 6.290 1.00 85.12 202 LYS A CA 1
ATOM 1574 C C . LYS A 1 202 ? -17.497 -16.814 7.074 1.00 85.12 202 LYS A C 1
ATOM 1576 O O . LYS A 1 202 ? -17.557 -15.697 6.555 1.00 85.12 202 LYS A O 1
ATOM 1581 N N . PRO A 1 203 ? -18.014 -17.072 8.289 1.00 87.44 203 PRO A N 1
ATOM 1582 C CA . PRO A 1 203 ? -18.587 -16.024 9.117 1.00 87.44 203 PRO A CA 1
ATOM 1583 C C . PRO A 1 203 ? -17.481 -15.110 9.654 1.00 87.44 203 PRO A C 1
ATOM 1585 O O . PRO A 1 203 ? -16.497 -15.575 10.230 1.00 87.44 203 PRO A O 1
ATOM 1588 N N . LEU A 1 204 ? -17.671 -13.808 9.484 1.00 90.06 204 LEU A N 1
ATOM 1589 C CA . LEU A 1 204 ? -16.810 -12.740 9.974 1.00 90.06 204 LEU A CA 1
ATOM 1590 C C . LEU A 1 204 ? -17.645 -11.809 10.849 1.00 90.06 204 LEU A C 1
ATOM 1592 O O . LEU A 1 204 ? -18.723 -11.378 10.441 1.00 90.06 204 LEU A O 1
ATOM 1596 N N . ILE A 1 205 ? -17.146 -11.500 12.042 1.00 91.12 205 ILE A N 1
ATOM 1597 C CA . ILE A 1 205 ? -17.794 -10.578 12.977 1.00 91.12 205 ILE A CA 1
ATOM 1598 C C . ILE A 1 205 ? -16.943 -9.318 13.087 1.00 91.12 205 ILE A C 1
ATOM 1600 O O . ILE A 1 205 ? -15.790 -9.393 13.515 1.00 91.12 205 ILE A O 1
ATOM 1604 N N . ASN A 1 206 ? -17.509 -8.171 12.715 1.00 93.12 206 ASN A N 1
ATOM 1605 C CA . ASN A 1 206 ? -16.881 -6.864 12.855 1.00 93.12 206 ASN A CA 1
ATOM 1606 C C . ASN A 1 206 ? -17.283 -6.227 14.185 1.00 93.12 206 ASN A C 1
ATOM 1608 O O . ASN A 1 206 ? -1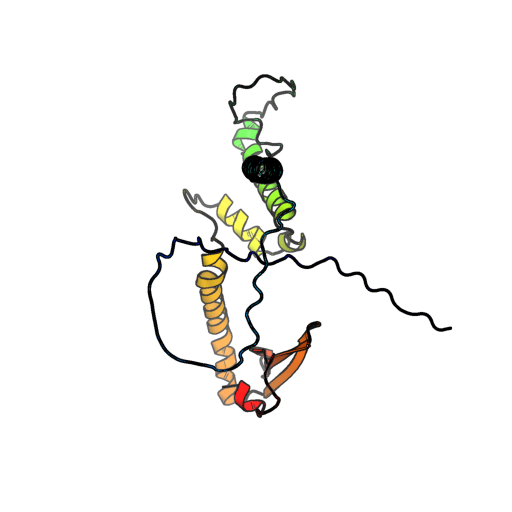8.467 -6.114 14.497 1.00 93.12 206 ASN A O 1
ATOM 1612 N N . PHE A 1 207 ? -16.295 -5.755 14.939 1.00 93.62 207 PHE A N 1
ATOM 1613 C CA . PHE A 1 207 ? -16.477 -4.990 16.165 1.00 93.62 207 PHE A CA 1
ATOM 1614 C C . PHE A 1 207 ? -16.149 -3.525 15.906 1.00 93.62 207 PHE A C 1
ATOM 1616 O O . PHE A 1 207 ? -15.038 -3.177 15.497 1.00 93.62 207 PHE A O 1
ATOM 1623 N N . MET A 1 208 ? -17.114 -2.658 16.186 1.00 93.81 208 MET A N 1
ATOM 1624 C CA . MET A 1 208 ? -16.989 -1.213 16.064 1.00 93.81 208 MET A CA 1
ATOM 1625 C C . MET A 1 208 ? -17.334 -0.545 17.393 1.00 93.81 208 MET A C 1
ATOM 1627 O O . MET A 1 208 ? -18.286 -0.920 18.071 1.00 93.81 208 MET A O 1
ATOM 1631 N N . ALA A 1 209 ? -16.577 0.477 17.764 1.00 93.50 209 ALA A N 1
ATOM 1632 C CA . ALA A 1 209 ? -16.905 1.388 18.847 1.00 93.50 209 ALA A CA 1
ATOM 1633 C C . ALA A 1 209 ? -17.601 2.620 18.272 1.00 93.50 209 ALA A C 1
ATOM 1635 O O . ALA A 1 209 ? -17.114 3.226 17.327 1.00 93.50 209 ALA A O 1
ATOM 1636 N N . THR A 1 210 ? -18.715 3.030 18.861 1.00 92.94 210 THR A N 1
ATOM 1637 C CA . THR A 1 210 ? -19.398 4.282 18.530 1.00 92.94 210 THR A CA 1
ATOM 1638 C C . THR A 1 210 ? -19.423 5.173 19.764 1.00 92.94 210 THR A C 1
ATOM 1640 O O . THR A 1 210 ? -19.816 4.755 20.855 1.00 92.94 210 THR A O 1
ATOM 1643 N N . SER A 1 211 ? -18.955 6.407 19.607 1.00 89.56 211 SER A N 1
ATOM 1644 C CA . SER A 1 211 ? -19.019 7.445 20.639 1.00 89.56 211 SER A CA 1
ATOM 1645 C C . SER A 1 211 ? -19.481 8.761 20.007 1.00 89.56 211 SER A C 1
ATOM 1647 O O . SER A 1 211 ? -19.698 8.832 18.797 1.00 89.56 211 SER A O 1
ATOM 1649 N N . GLY A 1 212 ? -19.615 9.824 20.804 1.00 84.81 212 GLY A N 1
ATOM 1650 C CA . GLY A 1 212 ? -19.985 11.155 20.304 1.00 84.81 212 GLY A CA 1
ATOM 1651 C C . GLY A 1 212 ? -19.009 11.721 19.262 1.00 84.81 212 GLY A C 1
ATOM 1652 O O . GLY A 1 212 ? -19.359 12.640 18.533 1.00 84.81 212 GLY A O 1
ATOM 1653 N N . CYS A 1 213 ? -17.802 11.159 19.164 1.00 83.44 213 CYS A N 1
ATOM 1654 C CA . CYS A 1 213 ? -16.783 11.540 18.187 1.00 83.44 213 CYS A CA 1
ATOM 1655 C C . CYS A 1 213 ? -16.809 10.708 16.888 1.00 83.44 213 CYS A C 1
ATOM 1657 O O . CYS A 1 213 ? -15.929 10.880 16.049 1.00 83.44 213 CYS A O 1
ATOM 1659 N N . GLY A 1 214 ? -17.792 9.816 16.716 1.00 87.94 214 GLY A N 1
ATOM 1660 C CA . GLY A 1 214 ? -17.959 8.981 15.524 1.00 87.94 214 GLY A CA 1
ATOM 1661 C C . GLY A 1 214 ? -17.662 7.490 15.744 1.00 87.94 214 GLY A C 1
ATOM 1662 O O . GLY A 1 214 ? -17.313 7.074 16.857 1.00 87.94 214 GLY A O 1
ATOM 1663 N N . PRO A 1 215 ? -17.858 6.663 14.700 1.00 91.31 215 PRO A N 1
ATOM 1664 C CA . PRO A 1 215 ? -17.542 5.241 14.722 1.00 91.31 215 PRO A CA 1
ATOM 1665 C C . PRO A 1 215 ? -16.036 4.984 14.551 1.00 91.31 215 PRO A C 1
ATOM 1667 O O . PRO A 1 215 ? -15.348 5.679 13.809 1.00 91.31 215 PRO A O 1
ATOM 1670 N N . MET A 1 216 ? -15.534 3.943 15.208 1.00 92.69 216 MET A N 1
ATOM 1671 C CA . MET A 1 216 ? -14.156 3.466 15.150 1.00 92.69 216 MET A CA 1
ATOM 1672 C C . MET A 1 216 ? -14.162 1.947 14.990 1.00 92.69 216 MET A C 1
ATOM 1674 O O . MET A 1 216 ? -14.804 1.241 15.766 1.00 92.69 216 MET A O 1
ATOM 1678 N N . PHE A 1 217 ? -13.426 1.430 14.010 1.00 92.44 217 PHE A N 1
ATOM 1679 C CA . PHE A 1 217 ? -13.212 -0.008 13.878 1.00 92.44 217 PHE A CA 1
ATOM 1680 C C . PHE A 1 217 ? -12.271 -0.508 14.981 1.00 92.44 217 PHE A C 1
ATOM 1682 O O . PHE A 1 217 ? -11.235 0.106 15.233 1.00 92.44 217 PHE A O 1
ATOM 1689 N N . LEU A 1 218 ? -12.633 -1.611 15.638 1.00 91.88 218 LEU A N 1
ATOM 1690 C CA . LEU A 1 218 ? -11.818 -2.224 16.688 1.00 91.88 218 LEU A CA 1
ATOM 1691 C C . LEU A 1 218 ? -11.100 -3.468 16.177 1.00 91.88 218 LEU A C 1
ATOM 1693 O O . LEU A 1 218 ? -9.884 -3.585 16.308 1.00 91.88 218 LEU A O 1
ATOM 1697 N N . LYS A 1 219 ? -11.866 -4.422 15.643 1.00 91.56 219 LYS A N 1
ATOM 1698 C CA . LYS A 1 219 ? -11.385 -5.768 15.326 1.00 91.56 219 LYS A CA 1
ATOM 1699 C C . LYS A 1 219 ? -12.374 -6.468 14.405 1.00 91.56 219 LYS A C 1
ATOM 1701 O O . LYS A 1 219 ? -13.576 -6.239 14.498 1.00 91.56 219 LYS A O 1
ATOM 1706 N N . VAL A 1 220 ? -11.872 -7.378 13.579 1.00 91.88 220 VAL A N 1
ATOM 1707 C CA . VAL A 1 220 ? -12.684 -8.387 12.894 1.00 91.88 220 VAL A CA 1
ATOM 1708 C C . VAL A 1 220 ? -12.252 -9.765 13.373 1.00 91.88 220 VAL A C 1
ATOM 1710 O O . VAL A 1 220 ? -11.061 -10.015 13.562 1.00 91.88 220 VAL A O 1
ATOM 1713 N N . VAL A 1 221 ? -13.213 -10.655 13.597 1.00 90.56 221 VAL A N 1
ATOM 1714 C CA . VAL A 1 221 ? -12.957 -12.037 14.005 1.00 90.56 221 VAL A CA 1
ATOM 1715 C C . VAL A 1 221 ? -13.502 -12.979 12.945 1.00 90.56 221 VAL A C 1
ATOM 1717 O O . VAL A 1 221 ? -14.673 -12.906 12.582 1.00 90.56 221 VAL A O 1
ATOM 1720 N N . ASN A 1 222 ? -12.639 -13.864 12.450 1.00 89.94 222 ASN A N 1
ATOM 1721 C CA . ASN A 1 222 ? -13.030 -14.970 11.587 1.00 89.94 222 ASN A CA 1
ATOM 1722 C C . ASN A 1 222 ? -13.505 -16.139 12.450 1.00 89.94 222 ASN A C 1
ATOM 1724 O O . ASN A 1 222 ? -12.719 -16.696 13.209 1.00 89.94 222 ASN A O 1
ATOM 1728 N N . CYS A 1 223 ? -14.774 -16.510 12.306 1.00 86.19 223 CYS A N 1
ATOM 1729 C CA . CYS A 1 223 ? -15.411 -17.598 13.045 1.00 86.19 223 CYS A CA 1
ATOM 1730 C C . CYS A 1 223 ? -15.553 -18.875 12.193 1.00 86.19 223 CYS A C 1
ATOM 1732 O O . CYS A 1 223 ? -16.363 -19.751 12.505 1.00 86.19 223 CYS A O 1
ATOM 1734 N N . PHE A 1 224 ? -14.834 -18.989 11.071 1.00 84.88 224 PHE A N 1
ATOM 1735 C CA . PHE A 1 224 ? -14.885 -20.184 10.232 1.00 84.88 224 PHE A CA 1
ATOM 1736 C C . PHE A 1 224 ? -14.397 -21.429 10.980 1.00 84.88 224 PHE A C 1
ATOM 1738 O O . PHE A 1 224 ? -13.323 -21.430 11.574 1.00 84.88 224 PHE A O 1
ATOM 1745 N N . GLY A 1 225 ? -15.181 -22.508 10.913 1.00 80.19 225 GLY A N 1
ATOM 1746 C CA . GLY A 1 225 ? -14.892 -23.758 11.621 1.00 80.19 225 GLY A CA 1
ATOM 1747 C C . GLY A 1 225 ? -15.260 -23.740 13.108 1.00 80.19 225 GLY A C 1
ATOM 1748 O O . GLY A 1 225 ? -15.170 -24.780 13.759 1.00 80.19 225 GLY A O 1
ATOM 1749 N N . GLU A 1 226 ? -15.730 -22.611 13.647 1.00 74.56 226 GLU A N 1
ATOM 1750 C CA . GLU A 1 226 ? -16.212 -22.547 15.022 1.00 74.56 226 GLU A CA 1
ATOM 1751 C C . GLU A 1 226 ? -17.686 -22.960 15.112 1.00 74.56 226 GLU A C 1
ATOM 1753 O O . GLU A 1 226 ? -18.567 -22.430 14.431 1.00 74.56 226 GLU A O 1
ATOM 1758 N N . VAL A 1 227 ? -17.982 -23.914 15.995 1.00 67.19 227 VAL A N 1
ATOM 1759 C CA . VAL A 1 227 ? -19.363 -24.219 16.386 1.00 67.19 227 VAL A CA 1
ATOM 1760 C C . VAL A 1 227 ? -19.845 -23.085 17.290 1.00 67.19 227 VAL A C 1
ATOM 1762 O O . VAL A 1 227 ? -19.112 -22.695 18.197 1.00 67.19 227 VAL A O 1
ATOM 1765 N N . LYS A 1 228 ? -21.072 -22.581 17.083 1.00 65.69 228 LYS A N 1
ATOM 1766 C CA . LYS A 1 228 ? -21.712 -21.540 17.915 1.00 65.69 228 LYS A CA 1
ATOM 1767 C C . LYS A 1 228 ? -21.792 -21.974 19.387 1.00 65.69 228 LYS A C 1
ATOM 1769 O O . LYS A 1 228 ? -22.803 -22.503 19.834 1.00 65.69 228 LYS A O 1
ATOM 1774 N N . LYS A 1 229 ? -20.706 -21.780 20.129 1.00 61.31 229 LYS A N 1
ATOM 1775 C CA . LYS A 1 229 ? -20.564 -22.136 21.547 1.00 61.31 229 LYS A CA 1
ATOM 1776 C C . LYS A 1 229 ? -20.260 -20.916 22.418 1.00 61.31 229 LYS A C 1
ATOM 1778 O O . LYS A 1 229 ? -20.426 -20.985 23.630 1.00 61.31 229 LYS A O 1
ATOM 1783 N N . TYR A 1 230 ? -19.834 -19.803 21.817 1.00 62.41 230 TYR A N 1
ATOM 1784 C CA . TYR A 1 230 ? -19.335 -18.630 22.530 1.00 62.41 230 TYR A CA 1
ATOM 1785 C C . TYR A 1 230 ? -20.361 -17.493 22.566 1.00 62.41 230 TYR A C 1
ATOM 1787 O O . TYR A 1 230 ? -20.957 -17.134 21.553 1.00 62.41 230 TYR A O 1
ATOM 1795 N N . PHE A 1 231 ? -20.528 -16.887 23.743 1.00 71.00 231 PHE A N 1
ATOM 1796 C CA . PHE A 1 231 ? -21.158 -15.576 23.879 1.00 71.00 231 PHE A CA 1
ATOM 1797 C C . PHE A 1 231 ? -20.289 -14.522 23.172 1.00 71.00 231 PHE A C 1
ATOM 1799 O O . PHE A 1 231 ? -19.071 -14.529 23.350 1.00 71.00 231 PHE A O 1
ATOM 1806 N N . ILE A 1 232 ? -20.895 -13.612 22.400 1.00 76.38 232 ILE A N 1
ATOM 1807 C CA . ILE A 1 232 ? -20.180 -12.619 21.566 1.00 76.38 232 ILE A CA 1
ATOM 1808 C C . ILE A 1 232 ? -19.173 -11.795 22.384 1.00 76.38 232 ILE A C 1
ATOM 1810 O O . ILE A 1 232 ? -18.099 -11.472 21.881 1.00 76.38 232 ILE A O 1
ATOM 1814 N N . ALA A 1 233 ? -19.441 -11.524 23.667 1.00 76.75 233 ALA A N 1
ATOM 1815 C CA . ALA A 1 233 ? -18.496 -10.777 24.501 1.00 76.75 233 ALA A CA 1
ATOM 1816 C C . ALA A 1 233 ? -17.165 -11.510 24.757 1.00 76.75 233 ALA A C 1
ATOM 1818 O O . ALA A 1 233 ? -16.180 -10.864 25.095 1.00 76.75 233 ALA A O 1
ATOM 1819 N N . ASN A 1 234 ? -17.081 -12.831 24.560 1.00 82.56 234 ASN A N 1
ATOM 1820 C CA . ASN A 1 234 ? -15.799 -13.539 24.637 1.00 82.56 234 ASN A CA 1
ATOM 1821 C C . ASN A 1 234 ? -14.881 -13.235 23.445 1.00 82.56 234 ASN A C 1
ATOM 1823 O O . ASN A 1 234 ? -13.670 -13.366 23.583 1.00 82.56 234 ASN A O 1
ATOM 1827 N N . LEU A 1 235 ? -15.435 -12.808 22.307 1.00 81.81 235 LEU A N 1
ATOM 1828 C CA . LEU A 1 235 ? -14.676 -12.461 21.098 1.00 81.81 235 LEU A CA 1
ATOM 1829 C C . LEU A 1 235 ? -14.059 -11.051 21.169 1.00 81.81 235 LEU A C 1
ATOM 1831 O O . LEU A 1 235 ? -13.120 -10.741 20.432 1.00 81.81 235 LEU A O 1
ATOM 1835 N N . MET A 1 236 ? -14.582 -10.224 22.079 1.00 76.75 236 MET A N 1
ATOM 1836 C CA . MET A 1 236 ? -14.124 -8.863 22.384 1.00 76.75 236 MET A CA 1
ATOM 1837 C C . MET A 1 236 ? -12.878 -8.811 23.277 1.00 76.75 236 MET A C 1
ATOM 1839 O O . MET A 1 236 ? -12.362 -7.720 23.508 1.00 76.75 236 MET A O 1
ATOM 1843 N N . LYS A 1 237 ? -12.431 -9.957 23.802 1.00 66.62 237 LYS A N 1
ATOM 1844 C CA . LYS A 1 237 ? -11.205 -10.051 24.599 1.00 66.62 237 LYS A CA 1
ATOM 1845 C C . LYS A 1 237 ? -9.951 -9.798 23.757 1.00 66.62 237 LYS A C 1
ATOM 1847 O O . LYS A 1 237 ? -9.957 -10.079 22.526 1.00 66.62 237 LYS A O 1
#

Sequence (237 aa):
MTMDNATGDPPTRLRQSTLAPVGDLVQGGTGDPPSSSIKNQGIAICKKVTQDDKIEMQRVDDEFEARKNDSGPREVPLPCESTWTTSDDGLASKKRKPTTSPIARAFGVEARDQLSQEIARMFYTGGLPFNLARNPHYIRSYTFAATHNLAGFKPPNYEQLRTTYLVNELNNVERQLLPLKATWKEKGVKIVCDGWSDPTRKPLINFMATSGCGPMFLKVVNCFGEVKKYFIANLMK

Secondary structure (DSSP, 8-state):
--------PPPPPPPP-PPPP-------------------------TT--HHHHHHHHHHHHHHHHHHHHTS-PPPPPTT-TTT----------PPP----HHHHHTTHHHHHHHHHHHHHHHHHHT--GGGGG-HHHHHHHHHHHHS--TT--PPPHHHIIIIIHHHHHHHHHHHHHHHHHHHHHH--EEEEEEEE-TT--EEEEEEEEETTEEEEEEEEE-TT--S-S-GGGTT-